Protein AF-0000000079727940 (afdb_homodimer)

InterPro domains:
  IPR003594 Histidine kinase/HSP90-like ATPase domain [PF13581] (17-139)
  IPR036890 Histidine kinase/HSP90-like ATPase superfamily [G3DSA:3.30.565.10] (9-141)
  IPR036890 Histidine kinase/HSP90-like ATPase superfamily [SSF55874] (26-135)
  IPR050267 Bacterial Anti-sigma-factor Serine-Protein Kinases [PTHR35526] (8-139)

Radius of gyration: 20.43 Å; Cα contacts (8 Å, |Δi|>4): 540; chains: 2; bounding box: 47×68×46 Å

Foldseek 3Di:
DPPPPDDDCPFKDKDKDWLALVCLQVVLVVQLVVCVVLPHDNLLSVLSSLLSSLVSPLCSCPFVVPDGGFMKMWMWGDDNWKIKIKIWGQGDDDDCVVLVPPDPPCPPPNNVSNVSNVVSFVDWDWDDPDGGIMIMTMHTD/DPPPPPDDCPFKDKDKDWLDLVCLQVVLVVQLVVCVVLPHDNLLSVLSSLLSSLVSPLCSCPFVVPDGGFMKMWMWGDDNWKIKIKIWGQGDDDDCVVLVPPDPPCPPPNNVSNVSSVVSFVDWDWDDPDGGIMIMTMHTD

Nearest PDB structures (foldseek):
  6m37-assembly1_C-2  TM=8.962E-01  e=3.042E-10  Bacillus subtilis subsp. subtilis str. 168
  6m37-assembly1_A-2  TM=9.180E-01  e=9.663E-10  Bacillus subtilis subsp. subtilis str. 168
  1th8-assembly1_A-2  TM=9.027E-01  e=1.204E-09  Geobacillus stearothermophilus
  6m36-assembly1_G  TM=9.535E-01  e=3.244E-09  Bacillus subtilis subsp. subtilis str. 168
  1thn-assembly1_A  TM=8.862E-01  e=2.227E-08  Geobacillus stearothermophilus

Sequence (282 aa):
MTDPKKANYSNQFRIQIPSHPRYVSAARNFVYNLAHESGFTLYDSADLKLAVGECLLNVIKHAYLGKNEYPIFLEISLFENRMEIRIRDFGVQRKLSEMRGYDLGDYREEGLGLFLVRKLTDHFYIDQSGKGNRLILTKMKMTDPKKANYSNQFRIQIPSHPRYVSAARNFVYNLAHESGFTLYDSADLKLAVGECLLNVIKHAYLGKNEYPIFLEISLFENRMEIRIRDFGVQRKLSEMRGYDLGDYREEGLGLFLVRKLTDHFYIDQSGKGNRLILTKMK

pLDDT: mean 86.99, std 18.05, range [34.16, 98.62]

Organism: NCBI:txid2484979

Solvent-accessible surface area (backbone atoms only — not comparable to full-atom values): 14598 Å² total; per-residue (Å²): 129,81,67,75,76,72,80,75,24,59,40,41,37,37,40,34,38,30,28,34,77,86,50,44,59,57,54,21,48,47,50,22,51,51,35,41,76,66,69,34,48,72,65,56,15,49,32,46,22,50,32,48,40,40,52,52,51,46,42,24,49,63,26,43,62,62,44,41,40,40,63,34,38,38,40,36,41,58,53,95,58,34,38,38,39,37,39,38,37,71,34,54,71,72,67,56,72,68,60,69,64,48,44,85,79,57,69,44,74,75,52,50,40,59,52,47,30,52,71,53,29,76,40,67,51,76,46,64,88,60,81,18,40,34,40,39,38,28,38,67,102,129,81,65,76,75,73,80,75,24,60,40,41,35,37,39,34,37,29,30,33,78,85,50,44,59,55,54,22,49,46,51,22,51,51,34,40,74,68,69,33,50,73,65,56,15,48,31,47,23,51,32,47,40,39,52,53,51,45,41,22,49,63,25,44,63,62,43,40,40,39,62,35,38,38,41,36,40,57,54,94,60,34,39,38,40,37,38,38,38,71,34,55,72,71,66,56,73,69,59,67,62,47,44,86,77,57,69,45,75,76,51,49,40,58,52,48,28,50,71,51,30,77,40,68,49,77,47,64,86,59,81,17,39,32,40,40,40,32,38,69,102

Secondary structure (DSSP, 8-state):
---------TTEEEEEEES-GGGHHHHHHHHHHHHHHTT--HHHHHHHHHHHHHHHHHIIIIISTT-SSSEEEEEEEE-SSEEEEEEEE-S----THHHHT--TT---HHHHHHHHHHHHSSEEEEE-SSSSEEEEEEEE-/---------TTEEEEEEES-GGGHHHHHHHHHHHHHHTT--HHHHHHHHHHHHHHHHHIIIIISTT-SSSEEEEEEEE-SSEEEEEEEE-S----THHHHT--TT---HHHHHHHHHHHHSSEEEEE-SSSSEEEEEEEE-

Structure (mmCIF, N/CA/C/O backbone):
data_AF-0000000079727940-model_v1
#
loop_
_entity.id
_entity.type
_entity.pdbx_description
1 polymer 'ATP-binding protein'
#
loop_
_atom_site.group_PDB
_atom_site.id
_atom_site.type_symbol
_atom_site.label_atom_id
_atom_site.label_alt_id
_atom_site.label_comp_id
_atom_site.label_asym_id
_atom_site.label_entity_id
_atom_site.label_seq_id
_atom_site.pdbx_PDB_ins_code
_atom_site.Cartn_x
_atom_site.Cartn_y
_atom_site.Cartn_z
_atom_site.occupancy
_atom_site.B_iso_or_equiv
_atom_site.auth_seq_id
_atom_site.auth_comp_id
_atom_site.auth_asym_id
_atom_site.auth_atom_id
_atom_site.pdbx_PDB_model_num
ATOM 1 N N . MET A 1 1 ? 28.297 -3.277 22.516 1 34.78 1 MET A N 1
ATOM 2 C CA . MET A 1 1 ? 26.844 -3.156 22.703 1 34.78 1 MET A CA 1
ATOM 3 C C . MET A 1 1 ? 26.156 -2.82 21.391 1 34.78 1 MET A C 1
ATOM 5 O O . MET A 1 1 ? 26.375 -1.751 20.828 1 34.78 1 MET A O 1
ATOM 9 N N . THR A 1 2 ? 25.938 -3.785 20.531 1 38.81 2 THR A N 1
ATOM 10 C CA . THR A 1 2 ? 25.484 -3.643 19.141 1 38.81 2 THR A CA 1
ATOM 11 C C . THR A 1 2 ? 24.219 -2.793 19.062 1 38.81 2 THR A C 1
ATOM 13 O O . THR A 1 2 ? 23.266 -3.035 19.797 1 38.81 2 THR A O 1
ATOM 16 N N . ASP A 1 3 ? 24.266 -1.514 18.922 1 43.25 3 ASP A N 1
ATOM 17 C CA . ASP A 1 3 ? 23.141 -0.595 18.766 1 43.25 3 ASP A CA 1
ATOM 18 C C . ASP A 1 3 ? 22.016 -1.237 17.969 1 43.25 3 ASP A C 1
ATOM 20 O O . ASP A 1 3 ? 22.25 -1.767 16.875 1 43.25 3 ASP A O 1
ATOM 24 N N . PRO A 1 4 ? 21 -1.797 18.641 1 51.22 4 PRO A N 1
ATOM 25 C CA . PRO A 1 4 ? 19.953 -2.484 17.875 1 51.22 4 PRO A CA 1
ATOM 26 C C . PRO A 1 4 ? 19.75 -1.878 16.484 1 51.22 4 PRO A C 1
ATOM 28 O O . PRO A 1 4 ? 19.75 -0.654 16.344 1 51.22 4 PRO A O 1
ATOM 31 N N . LYS A 1 5 ? 20.312 -2.51 15.617 1 54.81 5 LYS A N 1
ATOM 32 C CA . LYS A 1 5 ? 20.344 -2.16 14.195 1 54.81 5 LYS A CA 1
ATOM 33 C C . LYS A 1 5 ? 19.047 -1.476 13.773 1 54.81 5 LYS A C 1
ATOM 35 O O . LYS A 1 5 ? 17.969 -2.055 13.891 1 54.81 5 LYS A O 1
ATOM 40 N N . LYS A 1 6 ? 19.016 -0.158 13.938 1 68.94 6 LYS A N 1
ATOM 41 C CA . LYS A 1 6 ? 17.906 0.666 13.484 1 68.94 6 LYS A CA 1
ATOM 42 C C . LYS A 1 6 ? 17.406 0.21 12.109 1 68.94 6 LYS A C 1
ATOM 44 O O . LYS A 1 6 ? 18.188 0.12 11.164 1 68.94 6 LYS A O 1
ATOM 49 N N . ALA A 1 7 ? 16.125 -0.417 12.07 1 80.69 7 ALA A N 1
ATOM 50 C CA . ALA A 1 7 ? 15.531 -0.872 10.812 1 80.69 7 ALA A CA 1
ATOM 51 C C . ALA A 1 7 ? 15.602 0.215 9.75 1 80.69 7 ALA A C 1
ATOM 53 O O . ALA A 1 7 ? 15.406 1.396 10.039 1 80.69 7 ALA A O 1
ATOM 54 N N . ASN A 1 8 ? 16.297 -0.121 8.602 1 89.31 8 ASN A N 1
ATOM 55 C CA . ASN A 1 8 ? 16.344 0.758 7.438 1 89.31 8 ASN A CA 1
ATOM 56 C C . ASN A 1 8 ? 15.164 0.504 6.492 1 89.31 8 ASN A C 1
ATOM 58 O O . ASN A 1 8 ? 15.039 -0.587 5.938 1 89.31 8 ASN A O 1
ATOM 62 N N . TYR A 1 9 ? 14.312 1.496 6.395 1 94.88 9 TYR A N 1
ATOM 63 C CA . TYR A 1 9 ? 13.086 1.364 5.605 1 94.88 9 TYR A CA 1
ATOM 64 C C . TYR A 1 9 ? 13.25 2.029 4.246 1 94.88 9 TYR A C 1
ATOM 66 O O . TYR A 1 9 ? 12.273 2.178 3.504 1 94.88 9 TYR A O 1
ATOM 74 N N . SER A 1 10 ? 14.477 2.332 3.885 1 94.75 10 SER A N 1
ATOM 75 C CA . SER A 1 10 ? 14.688 3.164 2.707 1 94.75 10 SER A CA 1
ATOM 76 C C . SER A 1 10 ? 14.242 2.449 1.435 1 94.75 10 SER A C 1
ATOM 78 O O . SER A 1 10 ? 13.914 3.094 0.438 1 94.75 10 SER A O 1
ATOM 80 N N . ASN A 1 11 ? 14.219 1.193 1.497 1 95.88 11 ASN A N 1
ATOM 81 C CA . ASN A 1 11 ? 13.914 0.448 0.279 1 95.88 11 ASN A CA 1
ATOM 82 C C . ASN A 1 11 ? 12.75 -0.516 0.485 1 95.88 11 ASN A C 1
ATOM 84 O O . ASN A 1 11 ? 12.602 -1.482 -0.264 1 95.88 11 ASN A O 1
ATOM 88 N N . GLN A 1 12 ? 11.977 -0.271 1.517 1 97.44 12 GLN A N 1
ATOM 89 C CA . GLN A 1 12 ? 10.945 -1.229 1.894 1 97.44 12 GLN A CA 1
ATOM 90 C C . GLN A 1 12 ? 9.547 -0.621 1.749 1 97.44 12 GLN A C 1
ATOM 92 O O . GLN A 1 12 ? 9.312 0.508 2.184 1 97.44 12 GLN A O 1
ATOM 97 N N . PHE A 1 13 ? 8.648 -1.381 1.136 1 98 13 PHE A N 1
ATOM 98 C CA . PHE A 1 13 ? 7.246 -1.028 0.979 1 98 13 PHE A CA 1
ATOM 99 C C . PHE A 1 13 ? 6.348 -2.184 1.406 1 98 13 PHE A C 1
ATOM 101 O O . PHE A 1 13 ? 6.688 -3.35 1.201 1 98 13 PHE A O 1
ATOM 108 N N . ARG A 1 14 ? 5.254 -1.875 1.981 1 98.31 14 ARG A N 1
ATOM 109 C CA . ARG A 1 14 ? 4.27 -2.887 2.352 1 98.31 14 ARG A CA 1
ATOM 110 C C . ARG A 1 14 ? 2.857 -2.428 2.004 1 98.31 14 ARG A C 1
ATOM 112 O O . ARG A 1 14 ? 2.521 -1.254 2.174 1 98.31 14 ARG A O 1
ATOM 119 N N . ILE A 1 15 ? 2.104 -3.357 1.559 1 97.94 15 ILE A N 1
ATOM 120 C CA . ILE A 1 15 ? 0.693 -3.094 1.293 1 97.94 15 ILE A CA 1
ATOM 121 C C . ILE A 1 15 ? -0.156 -4.254 1.804 1 97.94 15 ILE A C 1
ATOM 123 O O . ILE A 1 15 ? 0.283 -5.406 1.786 1 97.94 15 ILE A O 1
ATOM 127 N N . GLN A 1 16 ? -1.204 -3.945 2.385 1 98.38 16 GLN A N 1
ATOM 128 C CA . GLN A 1 16 ? -2.225 -4.926 2.74 1 98.38 16 GLN A CA 1
ATOM 129 C C . GLN A 1 16 ? -3.566 -4.578 2.1 1 98.38 16 GLN A C 1
ATOM 131 O O . GLN A 1 16 ? -4.055 -3.455 2.234 1 98.38 16 GLN A O 1
ATOM 136 N N . ILE A 1 17 ? -4.164 -5.516 1.444 1 98.06 17 ILE A N 1
ATOM 137 C CA . ILE A 1 17 ? -5.484 -5.344 0.847 1 98.06 17 ILE A CA 1
ATOM 138 C C . ILE A 1 17 ? -6.379 -6.52 1.226 1 98.06 17 ILE A C 1
ATOM 140 O O . ILE A 1 17 ? -5.887 -7.594 1.58 1 98.06 17 ILE A O 1
ATOM 144 N N . PRO A 1 18 ? -7.75 -6.312 1.189 1 97.75 18 PRO A N 1
ATOM 145 C CA . PRO A 1 18 ? -8.656 -7.453 1.32 1 97.75 18 PRO A CA 1
ATOM 146 C C . PRO A 1 18 ? -8.609 -8.391 0.115 1 97.75 18 PRO A C 1
ATOM 148 O O . PRO A 1 18 ? -8.188 -7.98 -0.971 1 97.75 18 PRO A O 1
ATOM 151 N N . SER A 1 19 ? -9.023 -9.602 0.38 1 97.81 19 SER A N 1
ATOM 152 C CA . SER A 1 19 ? -9.055 -10.617 -0.668 1 97.81 19 SER A CA 1
ATOM 153 C C . SER A 1 19 ? -10.25 -10.43 -1.589 1 97.81 19 SER A C 1
ATOM 155 O O . SER A 1 19 ? -10.969 -11.391 -1.894 1 97.81 19 SER A O 1
ATOM 157 N N . HIS A 1 20 ? -10.508 -9.273 -1.998 1 95.88 20 HIS A N 1
ATOM 158 C CA . HIS A 1 20 ? -11.555 -8.961 -2.961 1 95.88 20 HIS A CA 1
ATOM 159 C C . HIS A 1 20 ? -10.961 -8.602 -4.32 1 95.88 20 HIS A C 1
ATOM 161 O O . HIS A 1 20 ? -10.07 -7.754 -4.414 1 95.88 20 HIS A O 1
ATOM 167 N N . PRO A 1 21 ? -11.477 -9.25 -5.375 1 95.88 21 PRO A N 1
ATOM 168 C CA . PRO A 1 21 ? -10.898 -9.031 -6.703 1 95.88 21 PRO A CA 1
ATOM 169 C C . PRO A 1 21 ? -10.875 -7.555 -7.102 1 95.88 21 PRO A C 1
ATOM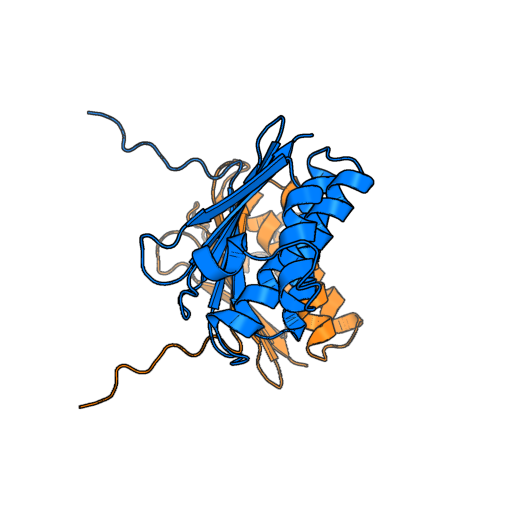 171 O O . PRO A 1 21 ? -9.984 -7.121 -7.836 1 95.88 21 PRO A O 1
ATOM 174 N N . ARG A 1 22 ? -11.781 -6.816 -6.59 1 92.88 22 ARG A N 1
ATOM 175 C CA . ARG A 1 22 ? -11.914 -5.418 -6.992 1 92.88 22 ARG A CA 1
ATOM 176 C C . ARG A 1 22 ? -10.695 -4.609 -6.543 1 92.88 22 ARG A C 1
ATOM 178 O O . ARG A 1 22 ? -10.445 -3.52 -7.062 1 92.88 22 ARG A O 1
ATOM 185 N N . TYR A 1 23 ? -9.914 -5.117 -5.66 1 94.38 23 TYR A N 1
ATOM 186 C CA . TYR A 1 23 ? -8.812 -4.32 -5.129 1 94.38 23 TYR A CA 1
ATOM 187 C C . TYR A 1 23 ? -7.477 -4.777 -5.703 1 94.38 23 TYR A C 1
ATOM 189 O O . TYR A 1 23 ? -6.43 -4.211 -5.383 1 94.38 23 TYR A O 1
ATOM 197 N N . VAL A 1 24 ? -7.5 -5.754 -6.57 1 95.69 24 VAL A N 1
ATOM 198 C CA . VAL A 1 24 ? -6.289 -6.262 -7.207 1 95.69 24 VAL A CA 1
ATOM 199 C C . VAL A 1 24 ? -5.648 -5.16 -8.055 1 95.69 24 VAL A C 1
ATOM 201 O O . VAL A 1 24 ? -4.426 -5.012 -8.062 1 95.69 24 VAL A O 1
ATOM 204 N N . SER A 1 25 ? -6.484 -4.344 -8.664 1 94.25 25 SER A N 1
ATOM 205 C CA . SER A 1 25 ? -5.977 -3.287 -9.531 1 94.25 25 SER A CA 1
ATOM 206 C C . SER A 1 25 ? -5.148 -2.275 -8.742 1 94.25 25 SER A C 1
ATOM 208 O O . SER A 1 25 ? -4.117 -1.8 -9.219 1 94.25 25 SER A O 1
ATOM 210 N N . ALA A 1 26 ? -5.586 -1.956 -7.57 1 92.12 26 ALA A N 1
ATOM 211 C CA . ALA A 1 26 ? -4.875 -0.98 -6.75 1 92.12 26 ALA A CA 1
ATOM 212 C C . ALA A 1 26 ? -3.471 -1.47 -6.406 1 92.12 26 ALA A C 1
ATOM 214 O O . ALA A 1 26 ? -2.5 -0.716 -6.516 1 92.12 26 ALA A O 1
ATOM 215 N N . ALA A 1 27 ? -3.357 -2.711 -6.094 1 95.25 27 ALA A N 1
ATOM 216 C CA . ALA A 1 27 ? -2.074 -3.293 -5.711 1 95.25 27 ALA A CA 1
ATOM 217 C C . ALA A 1 27 ? -1.146 -3.416 -6.914 1 95.25 27 ALA A C 1
ATOM 219 O O . ALA A 1 27 ? 0.034 -3.064 -6.836 1 95.25 27 ALA A O 1
ATOM 220 N N . ARG A 1 28 ? -1.665 -3.932 -7.969 1 95.5 28 ARG A N 1
ATOM 221 C CA . ARG A 1 28 ? -0.813 -4.121 -9.141 1 95.5 28 ARG A CA 1
ATOM 222 C C . ARG A 1 28 ? -0.331 -2.785 -9.688 1 95.5 28 ARG A C 1
ATOM 224 O O . ARG A 1 28 ? 0.804 -2.674 -10.156 1 95.5 28 ARG A O 1
ATOM 231 N N . ASN A 1 29 ? -1.194 -1.755 -9.672 1 93.69 29 ASN A N 1
ATOM 232 C CA . ASN A 1 29 ? -0.785 -0.43 -10.133 1 93.69 29 ASN A CA 1
ATOM 233 C C . ASN A 1 29 ? 0.282 0.17 -9.219 1 93.69 29 ASN A C 1
ATOM 235 O O . ASN A 1 29 ? 1.188 0.86 -9.688 1 93.69 29 ASN A O 1
ATOM 239 N N . PHE A 1 30 ? 0.091 -0.063 -7.934 1 94.44 30 PHE A N 1
ATOM 240 C CA . PHE A 1 30 ? 1.116 0.377 -6.996 1 94.44 30 PHE A CA 1
ATOM 241 C C . PHE A 1 30 ? 2.479 -0.193 -7.375 1 94.44 30 PHE A C 1
ATOM 243 O O . PHE A 1 30 ? 3.463 0.542 -7.457 1 94.44 30 PHE A O 1
ATOM 250 N N . VAL A 1 31 ? 2.551 -1.446 -7.68 1 97 31 VAL A N 1
ATOM 251 C CA . VAL A 1 31 ? 3.789 -2.127 -8.039 1 97 31 VAL A CA 1
ATOM 252 C C . VAL A 1 31 ? 4.309 -1.585 -9.367 1 97 31 VAL A C 1
ATOM 254 O O . VAL A 1 31 ? 5.508 -1.327 -9.516 1 97 31 VAL A O 1
ATOM 257 N N . TYR A 1 32 ? 3.439 -1.421 -10.312 1 96.19 32 TYR A N 1
ATOM 258 C CA . TYR A 1 32 ? 3.807 -0.875 -11.617 1 96.19 32 TYR A CA 1
ATOM 259 C C . TYR A 1 32 ? 4.492 0.477 -11.469 1 96.19 32 TYR A C 1
ATOM 261 O O . TYR A 1 32 ? 5.578 0.693 -12.008 1 96.19 32 TYR A O 1
ATOM 269 N N . ASN A 1 33 ? 3.848 1.374 -10.766 1 93.19 33 ASN A N 1
ATOM 270 C CA . ASN A 1 33 ? 4.367 2.727 -10.602 1 93.19 33 ASN A CA 1
ATOM 271 C C . ASN A 1 33 ? 5.699 2.73 -9.859 1 93.19 33 ASN A C 1
ATOM 273 O O . ASN A 1 33 ? 6.617 3.473 -10.219 1 93.19 33 ASN A O 1
ATOM 277 N N . LEU A 1 34 ? 5.75 1.975 -8.859 1 94.44 34 LEU A N 1
ATOM 278 C CA . LEU A 1 34 ? 6.988 1.877 -8.094 1 94.44 34 LEU A CA 1
ATOM 279 C C . LEU A 1 34 ? 8.133 1.39 -8.977 1 94.44 34 LEU A C 1
ATOM 281 O O . LEU A 1 34 ? 9.234 1.954 -8.945 1 94.44 34 LEU A O 1
ATOM 285 N N . ALA A 1 35 ? 7.855 0.312 -9.727 1 96.12 35 ALA A N 1
ATOM 286 C CA . ALA A 1 35 ? 8.875 -0.22 -10.625 1 96.12 35 ALA A CA 1
ATOM 287 C C . ALA A 1 35 ? 9.32 0.834 -11.633 1 96.12 35 ALA A C 1
ATOM 289 O O . ALA A 1 35 ? 10.523 1.063 -11.812 1 96.12 35 ALA A O 1
ATOM 290 N N . HIS A 1 36 ? 8.359 1.472 -12.195 1 93.5 36 HIS A N 1
ATOM 291 C CA . HIS A 1 36 ? 8.648 2.473 -13.211 1 93.5 36 HIS A CA 1
ATOM 292 C C . HIS A 1 36 ? 9.477 3.621 -12.641 1 93.5 36 HIS A C 1
ATOM 294 O O . HIS A 1 36 ? 10.484 4.02 -13.227 1 93.5 36 HIS A O 1
ATOM 300 N N . GLU A 1 37 ? 9.109 4.055 -11.516 1 89.88 37 GLU A N 1
ATOM 301 C CA . GLU A 1 37 ? 9.797 5.172 -10.875 1 89.88 37 GLU A CA 1
ATOM 302 C C . GLU A 1 37 ? 11.195 4.766 -10.414 1 89.88 37 GLU A C 1
ATOM 304 O O . GLU A 1 37 ? 12.047 5.625 -10.18 1 89.88 37 GLU A O 1
ATOM 309 N N . SER A 1 38 ? 11.383 3.496 -10.281 1 92.94 38 SER A N 1
ATOM 310 C CA . SER A 1 38 ? 12.656 3.012 -9.75 1 92.94 38 SER A CA 1
ATOM 311 C C . SER A 1 38 ? 13.609 2.627 -10.875 1 92.94 38 SER A C 1
ATOM 313 O O . SER A 1 38 ? 14.656 2.02 -10.625 1 92.94 38 SER A O 1
ATOM 315 N N . GLY A 1 39 ? 13.242 2.822 -12.117 1 94.25 39 GLY A N 1
ATOM 316 C CA . GLY A 1 39 ? 14.188 2.672 -13.219 1 94.25 39 GLY A CA 1
ATOM 317 C C . GLY A 1 39 ? 13.922 1.438 -14.062 1 94.25 39 GLY A C 1
ATOM 318 O O . GLY A 1 39 ? 14.68 1.144 -14.984 1 94.25 39 GLY A O 1
ATOM 319 N N . PHE A 1 40 ? 12.891 0.691 -13.773 1 97.12 40 PHE A N 1
ATOM 320 C CA . PHE A 1 40 ? 12.508 -0.406 -14.656 1 97.12 40 PHE A CA 1
ATOM 321 C C . PHE A 1 40 ? 11.938 0.126 -15.961 1 97.12 40 PHE A C 1
ATOM 323 O O . PHE A 1 40 ? 11.328 1.198 -15.992 1 97.12 40 PHE A O 1
ATOM 330 N N . THR A 1 41 ? 12.172 -0.626 -17.094 1 97.12 41 THR A N 1
ATOM 331 C CA . THR A 1 41 ? 11.539 -0.263 -18.344 1 97.12 41 THR A CA 1
ATOM 332 C C . THR A 1 41 ? 10.023 -0.375 -18.25 1 97.12 41 THR A C 1
ATOM 334 O O . THR A 1 41 ? 9.5 -1.04 -17.344 1 97.12 41 THR A O 1
ATOM 337 N N . LEU A 1 42 ? 9.359 0.246 -19.172 1 96.56 42 LEU A N 1
ATOM 338 C CA . LEU A 1 42 ? 7.906 0.144 -19.234 1 96.56 42 LEU A CA 1
ATOM 339 C C . LEU A 1 42 ? 7.469 -1.309 -19.391 1 96.56 42 LEU A C 1
ATOM 341 O O . LEU A 1 42 ? 6.492 -1.738 -18.781 1 96.56 42 LEU A O 1
ATOM 345 N N . TYR A 1 43 ? 8.25 -2.043 -20.156 1 96.62 43 TYR A N 1
ATOM 346 C CA . TYR A 1 43 ? 7.93 -3.445 -20.406 1 96.62 43 TYR A CA 1
ATOM 347 C C . TYR A 1 43 ? 8.109 -4.281 -19.141 1 96.62 43 TYR A C 1
ATOM 349 O O . TYR A 1 43 ? 7.23 -5.062 -18.781 1 96.62 43 TYR A O 1
ATOM 357 N N . ASP A 1 44 ? 9.188 -4.027 -18.453 1 97.06 44 ASP A N 1
ATOM 358 C CA . ASP A 1 44 ? 9.445 -4.766 -17.219 1 97.06 44 ASP A CA 1
ATOM 359 C C . ASP A 1 44 ? 8.422 -4.402 -16.141 1 97.06 44 ASP A C 1
ATOM 361 O O . ASP A 1 44 ? 8 -5.258 -15.367 1 97.06 44 ASP A O 1
ATOM 365 N N . SER A 1 45 ? 8.07 -3.125 -16.109 1 97.56 45 SER A N 1
ATOM 366 C CA . SER A 1 45 ? 7.051 -2.674 -15.172 1 97.56 45 SER A CA 1
ATOM 367 C C . SER A 1 45 ? 5.703 -3.332 -15.453 1 97.56 45 SER A C 1
ATOM 369 O O . SER A 1 45 ? 5.004 -3.746 -14.531 1 97.56 45 SER A O 1
ATOM 371 N N . ALA A 1 46 ? 5.422 -3.48 -16.734 1 97.31 46 ALA A N 1
ATOM 372 C CA . ALA A 1 46 ? 4.18 -4.133 -17.141 1 97.31 46 ALA A CA 1
ATOM 373 C C . ALA A 1 46 ? 4.203 -5.621 -16.797 1 97.31 46 ALA A C 1
ATOM 375 O O . ALA A 1 46 ? 3.193 -6.188 -16.375 1 97.31 46 ALA A O 1
ATOM 376 N N . ASP A 1 47 ? 5.324 -6.219 -17 1 97 47 ASP A N 1
ATOM 377 C CA . ASP A 1 47 ? 5.488 -7.625 -16.641 1 97 47 ASP A CA 1
ATOM 378 C C . ASP A 1 47 ? 5.23 -7.84 -15.148 1 97 47 ASP A C 1
ATOM 380 O O . ASP A 1 47 ? 4.523 -8.773 -14.766 1 97 47 ASP A O 1
ATOM 384 N N . LEU A 1 48 ? 5.793 -6.98 -14.352 1 97.5 48 LEU A N 1
ATOM 385 C CA . LEU A 1 48 ? 5.617 -7.07 -12.906 1 97.5 48 LEU A CA 1
ATOM 386 C C . LEU A 1 48 ? 4.156 -6.879 -12.523 1 97.5 48 LEU A C 1
ATOM 388 O O . LEU A 1 48 ? 3.631 -7.602 -11.68 1 97.5 48 LEU A O 1
ATOM 392 N N . LYS A 1 49 ? 3.576 -5.91 -13.125 1 97.5 49 LYS A N 1
ATOM 393 C CA . LYS A 1 49 ? 2.158 -5.633 -12.906 1 97.5 49 LYS A CA 1
ATOM 394 C C . LYS A 1 49 ? 1.31 -6.871 -13.172 1 97.5 49 LYS A C 1
ATOM 396 O O . LYS A 1 49 ? 0.47 -7.242 -12.352 1 97.5 49 LYS A O 1
ATOM 401 N N . LEU A 1 50 ? 1.562 -7.465 -14.297 1 96.88 50 LEU A N 1
ATOM 402 C CA . LEU A 1 50 ? 0.818 -8.656 -14.68 1 96.88 50 LEU A CA 1
ATOM 403 C C . LEU A 1 50 ? 1.103 -9.812 -13.719 1 96.88 50 LEU A C 1
ATOM 405 O O . LEU A 1 50 ? 0.181 -10.5 -13.281 1 96.88 50 LEU A O 1
ATOM 409 N N . ALA A 1 51 ? 2.354 -10.039 -13.414 1 96.81 51 ALA A N 1
ATOM 410 C CA . ALA A 1 51 ? 2.758 -11.125 -12.523 1 96.81 51 ALA A CA 1
ATOM 411 C C . ALA A 1 51 ? 2.084 -10.992 -11.164 1 96.81 51 ALA A C 1
ATOM 413 O O . ALA A 1 51 ? 1.535 -11.961 -10.641 1 96.81 51 ALA A O 1
ATOM 414 N N . VAL A 1 52 ? 2.109 -9.805 -10.617 1 97.56 52 VAL A N 1
ATOM 415 C CA . VAL A 1 52 ? 1.501 -9.555 -9.312 1 97.56 52 VAL A CA 1
ATOM 416 C C . VAL A 1 52 ? -0.006 -9.797 -9.398 1 97.56 52 VAL A C 1
ATOM 418 O O . VAL A 1 52 ? -0.596 -10.398 -8.5 1 97.56 52 VAL A O 1
ATOM 421 N N . GLY A 1 53 ? -0.627 -9.289 -10.422 1 97 53 GLY A N 1
ATOM 422 C CA . GLY A 1 53 ? -2.049 -9.523 -10.609 1 97 53 GLY A CA 1
ATOM 423 C C . GLY A 1 53 ? -2.412 -11 -10.602 1 97 53 GLY A C 1
ATOM 424 O O . GLY A 1 53 ? -3.385 -11.398 -9.953 1 97 53 GLY A O 1
ATOM 425 N N . GLU A 1 54 ? -1.653 -11.766 -11.344 1 94.94 54 GLU A N 1
ATOM 426 C CA . GLU A 1 54 ? -1.892 -13.203 -11.422 1 94.94 54 GLU A CA 1
ATOM 427 C C . GLU A 1 54 ? -1.735 -13.859 -10.047 1 94.94 54 GLU A C 1
ATOM 429 O O . GLU A 1 54 ? -2.533 -14.719 -9.672 1 94.94 54 GLU A O 1
ATOM 434 N N . CYS A 1 55 ? -0.689 -13.477 -9.32 1 95.75 55 CYS A N 1
ATOM 435 C CA . CYS A 1 55 ? -0.453 -14.016 -7.984 1 95.75 55 CYS A CA 1
ATOM 436 C C . CYS A 1 55 ? -1.616 -13.703 -7.051 1 95.75 55 CYS A C 1
ATOM 438 O O . CYS A 1 55 ? -2.098 -14.578 -6.332 1 95.75 55 CYS A O 1
ATOM 440 N N . LEU A 1 56 ? -2.062 -12.477 -7.051 1 97.06 56 LEU A N 1
ATOM 441 C CA . LEU A 1 56 ? -3.141 -12.047 -6.164 1 97.06 56 LEU A CA 1
ATOM 442 C C . LEU A 1 56 ? -4.434 -12.781 -6.488 1 97.06 56 LEU A C 1
ATOM 444 O O . LEU A 1 56 ? -5.156 -13.211 -5.586 1 97.06 56 LEU A O 1
ATOM 448 N N . LEU A 1 57 ? -4.73 -12.906 -7.73 1 95.25 57 LEU A N 1
ATOM 449 C CA . LEU A 1 57 ? -5.945 -13.617 -8.125 1 95.25 57 LEU A CA 1
ATOM 450 C C . LEU A 1 57 ? -5.879 -15.078 -7.703 1 95.25 57 LEU A C 1
ATOM 452 O O . LEU A 1 57 ? -6.887 -15.656 -7.297 1 95.25 57 LEU A O 1
ATOM 456 N N . ASN A 1 58 ? -4.742 -15.672 -7.832 1 92.12 58 ASN A N 1
ATOM 457 C CA . ASN A 1 58 ? -4.559 -17.047 -7.383 1 92.12 58 ASN A CA 1
ATOM 458 C C . ASN A 1 58 ? -4.809 -17.188 -5.883 1 92.12 58 ASN A C 1
ATOM 460 O O . ASN A 1 58 ? -5.449 -18.141 -5.438 1 92.12 58 ASN A O 1
ATOM 464 N N . VAL A 1 59 ? -4.266 -16.281 -5.117 1 95.06 59 VAL A N 1
ATOM 465 C CA . VAL A 1 59 ? -4.484 -16.281 -3.674 1 95.06 59 VAL A CA 1
ATOM 466 C C . VAL A 1 59 ? -5.98 -16.203 -3.377 1 95.06 59 VAL A C 1
ATOM 468 O O . VAL A 1 59 ? -6.496 -16.984 -2.572 1 95.06 59 VAL A O 1
ATOM 471 N N . ILE A 1 60 ? -6.672 -15.297 -4.016 1 96.38 60 ILE A N 1
ATOM 472 C CA . ILE A 1 60 ? -8.094 -15.062 -3.775 1 96.38 60 ILE A CA 1
ATOM 473 C C . ILE A 1 60 ? -8.898 -16.312 -4.141 1 96.38 60 ILE A C 1
ATOM 475 O O . ILE A 1 60 ? -9.742 -16.75 -3.367 1 96.38 60 ILE A O 1
ATOM 479 N N . LYS A 1 61 ? -8.594 -16.875 -5.242 1 94 61 LYS A N 1
ATOM 480 C CA . LYS A 1 61 ? -9.375 -18 -5.762 1 94 61 LYS A CA 1
ATOM 481 C C . LYS A 1 61 ? -9.031 -19.297 -5.035 1 94 61 LYS A C 1
ATOM 483 O O . LYS A 1 61 ? -9.93 -20.031 -4.605 1 94 61 LYS A O 1
ATOM 488 N N . HIS A 1 62 ? -7.754 -19.531 -4.879 1 92 62 HIS A N 1
ATOM 489 C CA . HIS A 1 62 ? -7.336 -20.875 -4.48 1 92 62 HIS A CA 1
ATOM 490 C C . HIS A 1 62 ? -7.012 -20.922 -2.992 1 92 62 HIS A C 1
ATOM 492 O O . HIS A 1 62 ? -7.297 -21.922 -2.326 1 92 62 HIS A O 1
ATOM 498 N N . ALA A 1 63 ? -6.355 -19.891 -2.518 1 94.12 63 ALA A N 1
ATOM 499 C CA . ALA A 1 63 ? -6.008 -19.922 -1.099 1 94.12 63 ALA A CA 1
ATOM 500 C C . ALA A 1 63 ? -7.211 -19.547 -0.234 1 94.12 63 ALA A C 1
ATOM 502 O O . ALA A 1 63 ? -7.512 -20.234 0.75 1 94.12 63 ALA A O 1
ATOM 503 N N . TYR A 1 64 ? -7.922 -18.469 -0.632 1 96.31 64 TYR A N 1
ATOM 504 C CA . TYR A 1 64 ? -9.023 -17.984 0.186 1 96.31 64 TYR A CA 1
ATOM 505 C C . TYR A 1 64 ? -10.359 -18.484 -0.343 1 96.31 64 TYR A C 1
ATOM 507 O O . TYR A 1 64 ? -11.422 -18.141 0.196 1 96.31 64 TYR A O 1
ATOM 515 N N . LEU A 1 65 ? -10.344 -19.203 -1.463 1 95.62 65 LEU A N 1
ATOM 516 C CA . LEU A 1 65 ? -11.5 -19.906 -2.01 1 95.62 65 LEU A CA 1
ATOM 517 C C . LEU A 1 65 ? -12.641 -18.922 -2.309 1 95.62 65 LEU A C 1
ATOM 519 O O . LEU A 1 65 ? -13.797 -19.219 -2.012 1 95.62 65 LEU A O 1
ATOM 523 N N . GLY A 1 66 ? -12.242 -17.766 -2.703 1 95.69 66 GLY A N 1
ATOM 524 C CA . GLY A 1 66 ? -13.219 -16.797 -3.18 1 95.69 66 GLY A CA 1
ATOM 525 C C . GLY A 1 66 ? -13.758 -15.906 -2.08 1 95.69 66 GLY A C 1
ATOM 526 O O . GLY A 1 66 ? -14.555 -14.992 -2.342 1 95.69 66 GLY A O 1
ATOM 527 N N . LYS A 1 67 ? -13.391 -16.156 -0.835 1 96.44 67 LYS A N 1
ATOM 528 C CA . LYS A 1 67 ? -13.812 -15.289 0.257 1 96.44 67 LYS A CA 1
ATOM 529 C C . LYS A 1 67 ? -13.109 -13.93 0.183 1 96.44 67 LYS A C 1
ATOM 531 O O . LYS A 1 67 ? -11.914 -13.859 -0.111 1 96.44 67 LYS A O 1
ATOM 536 N N . ASN A 1 68 ? -13.789 -12.898 0.507 1 95.31 68 ASN A N 1
ATOM 537 C CA . ASN A 1 68 ? -13.336 -11.555 0.174 1 95.31 68 ASN A CA 1
ATOM 538 C C . ASN A 1 68 ? -12.961 -10.766 1.425 1 95.31 68 ASN A C 1
ATOM 540 O O . ASN A 1 68 ? -12.797 -9.539 1.365 1 95.31 68 ASN A O 1
ATOM 544 N N . GLU A 1 69 ? -12.875 -11.344 2.559 1 96.31 69 GLU A N 1
ATOM 545 C CA . GLU A 1 69 ? -12.719 -10.609 3.811 1 96.31 69 GLU A CA 1
ATOM 546 C C . GLU A 1 69 ? -11.398 -10.953 4.496 1 96.31 69 GLU A C 1
ATOM 548 O O . GLU A 1 69 ? -11.242 -10.719 5.695 1 96.31 69 GLU A O 1
ATOM 553 N N . TYR A 1 70 ? -10.477 -11.516 3.805 1 97.44 70 TYR A N 1
ATOM 554 C CA . TYR A 1 70 ? -9.188 -11.898 4.367 1 97.44 70 TYR A CA 1
ATOM 555 C C . TYR A 1 70 ? -8.07 -11.008 3.836 1 97.44 70 TYR A C 1
ATOM 557 O O . TYR A 1 70 ? -8.203 -10.414 2.762 1 97.44 70 TYR A O 1
ATOM 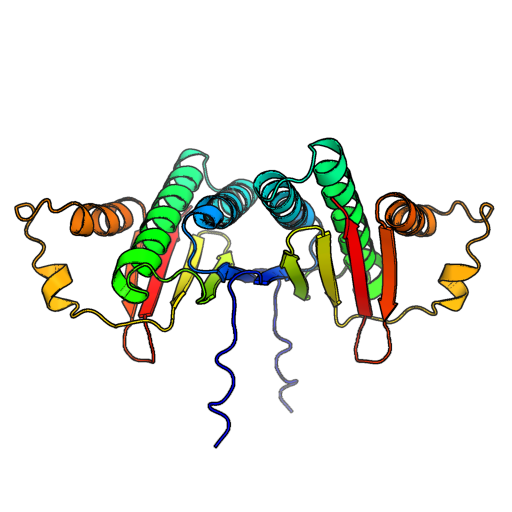565 N N . PRO A 1 71 ? -7.055 -10.906 4.586 1 97.88 71 PRO A N 1
ATOM 566 C CA . PRO A 1 71 ? -5.965 -10.016 4.172 1 97.88 71 PRO A CA 1
ATOM 567 C C . PRO A 1 71 ? -4.973 -10.695 3.23 1 97.88 71 PRO A C 1
ATOM 569 O O . PRO A 1 71 ? -4.691 -11.891 3.379 1 97.88 71 PRO A O 1
ATOM 572 N N . ILE A 1 72 ? -4.496 -9.945 2.318 1 98.5 72 ILE A N 1
ATOM 573 C CA . ILE A 1 72 ? -3.316 -10.281 1.527 1 98.5 72 ILE A CA 1
ATOM 574 C C . ILE A 1 72 ? -2.219 -9.25 1.769 1 98.5 72 ILE A C 1
ATOM 576 O O . ILE A 1 72 ? -2.467 -8.047 1.702 1 98.5 72 ILE A O 1
ATOM 580 N N . PHE A 1 73 ? -1.027 -9.719 2.025 1 98.5 73 PHE A N 1
ATOM 581 C CA . PHE A 1 73 ? 0.091 -8.828 2.322 1 98.5 73 PHE A CA 1
ATOM 582 C C . PHE A 1 73 ? 1.12 -8.859 1.198 1 98.5 73 PHE A C 1
ATOM 584 O O . PHE A 1 73 ? 1.477 -9.93 0.705 1 98.5 73 PHE A O 1
ATOM 591 N N . LEU A 1 74 ? 1.535 -7.715 0.781 1 98.62 74 LEU A N 1
ATOM 592 C CA . LEU A 1 74 ? 2.645 -7.566 -0.154 1 98.62 74 LEU A CA 1
ATOM 593 C C . LEU A 1 74 ? 3.805 -6.82 0.495 1 98.62 74 LEU A C 1
ATOM 595 O O . LEU A 1 74 ? 3.613 -5.746 1.069 1 98.62 74 LEU A O 1
ATOM 599 N N . GLU A 1 75 ? 4.918 -7.395 0.467 1 98.56 75 GLU A N 1
ATOM 600 C CA . GLU A 1 75 ? 6.168 -6.73 0.834 1 98.56 75 GLU A CA 1
ATOM 601 C C . GLU A 1 75 ? 7.074 -6.555 -0.379 1 98.56 75 GLU A C 1
ATOM 603 O O . GLU A 1 75 ? 7.359 -7.516 -1.097 1 98.56 75 GLU A O 1
ATOM 608 N N . ILE A 1 76 ? 7.504 -5.367 -0.569 1 98.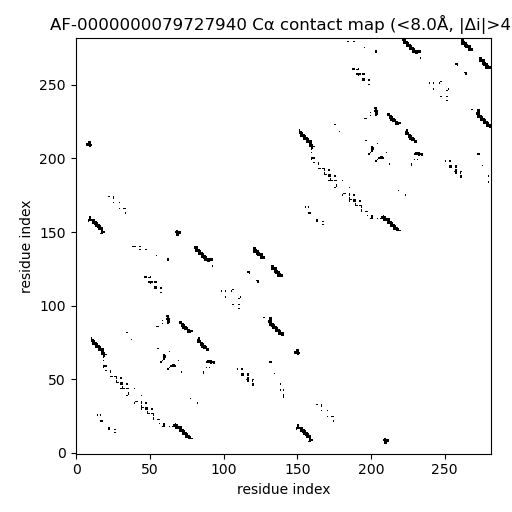31 76 ILE A N 1
ATOM 609 C CA . ILE A 1 76 ? 8.32 -5.039 -1.731 1 98.31 76 ILE A CA 1
ATOM 610 C C . ILE A 1 76 ? 9.672 -4.484 -1.273 1 98.31 76 ILE A C 1
ATOM 612 O O . ILE A 1 76 ? 9.727 -3.586 -0.431 1 98.31 76 ILE A O 1
ATOM 616 N N . SER A 1 77 ? 10.695 -5.023 -1.745 1 98.06 77 SER A N 1
ATOM 617 C CA . SER A 1 77 ? 12.047 -4.52 -1.549 1 98.06 77 SER A CA 1
ATOM 618 C C . SER A 1 77 ? 12.664 -4.055 -2.865 1 98.06 77 SER A C 1
ATOM 620 O O . SER A 1 77 ? 12.719 -4.816 -3.834 1 98.06 77 SER A O 1
ATOM 622 N N . LEU A 1 78 ? 13.086 -2.846 -2.814 1 96.69 78 LEU A N 1
ATOM 623 C CA . LEU A 1 78 ? 13.672 -2.244 -4.004 1 96.69 78 LEU A CA 1
ATOM 624 C C . LEU A 1 78 ? 15.188 -2.131 -3.863 1 96.69 78 LEU A C 1
ATOM 626 O O . LEU A 1 78 ? 15.68 -1.474 -2.945 1 96.69 78 LEU A O 1
ATOM 630 N N . PHE A 1 79 ? 15.828 -2.781 -4.77 1 96.25 79 PHE A N 1
ATOM 631 C CA . PHE A 1 79 ? 17.281 -2.697 -4.836 1 96.25 79 PHE A CA 1
ATOM 632 C C . PHE A 1 79 ? 17.719 -1.976 -6.102 1 96.25 79 PHE A C 1
ATOM 634 O O . PHE A 1 79 ? 16.891 -1.572 -6.918 1 96.25 79 PHE A O 1
ATOM 641 N N . GLU A 1 80 ? 19 -1.729 -6.199 1 94.88 80 GLU A N 1
ATOM 642 C CA . GLU A 1 80 ? 19.547 -1.016 -7.352 1 94.88 80 GLU A CA 1
ATOM 643 C C . GLU A 1 80 ? 19.281 -1.78 -8.641 1 94.88 80 GLU A C 1
ATOM 645 O O . GLU A 1 80 ? 18.922 -1.186 -9.664 1 94.88 80 GLU A O 1
ATOM 650 N N . ASN A 1 81 ? 19.375 -3.061 -8.641 1 96.25 81 ASN A N 1
ATOM 651 C CA . ASN A 1 81 ? 19.344 -3.82 -9.883 1 96.25 81 ASN A CA 1
ATOM 652 C C . ASN A 1 81 ? 18.156 -4.773 -9.938 1 96.25 81 ASN A C 1
ATOM 654 O O . ASN A 1 81 ? 18.031 -5.551 -10.883 1 96.25 81 ASN A O 1
ATOM 658 N N . ARG A 1 82 ? 17.328 -4.73 -8.883 1 97.81 82 ARG A N 1
ATOM 659 C CA . ARG A 1 82 ? 16.234 -5.684 -8.891 1 97.81 82 ARG A CA 1
ATOM 660 C C . ARG A 1 82 ? 15.125 -5.25 -7.934 1 97.81 82 ARG A C 1
ATOM 662 O O . ARG A 1 82 ? 15.328 -4.367 -7.098 1 97.81 82 ARG A O 1
ATOM 669 N N . MET A 1 83 ? 14 -5.855 -8.094 1 98.25 83 MET A N 1
ATOM 670 C CA . MET A 1 83 ? 12.859 -5.742 -7.195 1 98.25 83 MET A CA 1
ATOM 671 C C . MET A 1 83 ? 12.406 -7.117 -6.707 1 98.25 83 MET A C 1
ATOM 673 O O . MET A 1 83 ? 12.352 -8.07 -7.488 1 98.25 83 MET A O 1
ATOM 677 N N . GLU A 1 84 ? 12.258 -7.203 -5.453 1 98.56 84 GLU A N 1
ATOM 678 C CA . GLU A 1 84 ? 11.711 -8.414 -4.848 1 98.56 84 GLU A CA 1
ATOM 679 C C . GLU A 1 84 ? 10.328 -8.164 -4.25 1 98.56 84 GLU A C 1
ATOM 681 O O . GLU A 1 84 ? 10.125 -7.172 -3.541 1 98.56 84 GLU A O 1
ATOM 686 N N . ILE A 1 85 ? 9.406 -9.047 -4.539 1 98.56 85 ILE A N 1
ATOM 687 C CA . ILE A 1 85 ? 8.047 -8.938 -4.027 1 98.56 85 ILE A CA 1
ATOM 688 C C . ILE A 1 85 ? 7.648 -10.227 -3.3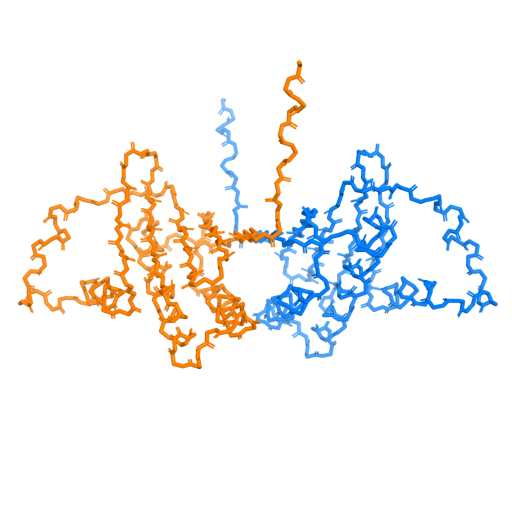24 1 98.56 85 ILE A C 1
ATOM 690 O O . ILE A 1 85 ? 7.793 -11.32 -3.885 1 98.56 85 ILE A O 1
ATOM 694 N N . ARG A 1 86 ? 7.223 -10.109 -2.135 1 98.44 86 ARG A N 1
ATOM 695 C CA . ARG A 1 86 ? 6.68 -11.227 -1.36 1 98.44 86 ARG A CA 1
ATOM 696 C C . ARG A 1 86 ? 5.188 -11.039 -1.108 1 98.44 86 ARG A C 1
ATOM 698 O O . ARG A 1 86 ? 4.762 -10.008 -0.588 1 98.44 86 ARG A O 1
ATOM 705 N N . ILE A 1 87 ? 4.441 -11.961 -1.538 1 98.25 87 ILE A N 1
ATOM 706 C CA . ILE A 1 87 ? 2.998 -11.969 -1.335 1 98.25 87 ILE A CA 1
ATOM 707 C C . ILE A 1 87 ? 2.623 -13.047 -0.322 1 98.25 87 ILE A C 1
ATOM 709 O O . ILE A 1 87 ? 2.93 -14.227 -0.518 1 98.25 87 ILE A O 1
ATOM 713 N N . ARG A 1 88 ? 1.949 -12.648 0.726 1 98 88 ARG A N 1
ATOM 714 C CA . ARG A 1 88 ? 1.637 -13.562 1.819 1 98 88 ARG A CA 1
ATOM 715 C C . ARG A 1 88 ? 0.133 -13.625 2.062 1 98 88 ARG A C 1
ATOM 717 O O . ARG A 1 88 ? -0.549 -12.602 2.061 1 98 88 ARG A O 1
ATOM 724 N N . ASP A 1 89 ? -0.323 -14.797 2.252 1 97.5 89 ASP A N 1
ATOM 725 C CA . ASP A 1 89 ? -1.693 -15.055 2.68 1 97.5 89 ASP A CA 1
ATOM 726 C C . ASP A 1 89 ? -1.732 -16.094 3.797 1 97.5 89 ASP A C 1
ATOM 728 O O . ASP A 1 89 ? -0.698 -16.656 4.168 1 97.5 89 ASP A O 1
ATOM 732 N N . PHE A 1 90 ? -2.914 -16.281 4.332 1 96.69 90 PHE A N 1
ATOM 733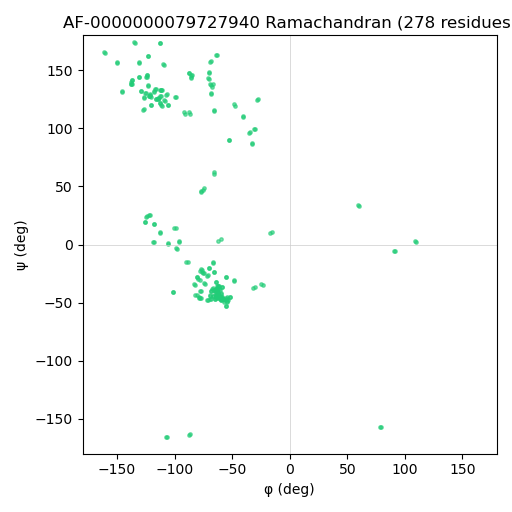 C CA . PHE A 1 90 ? -3.072 -17.25 5.414 1 96.69 90 PHE A CA 1
ATOM 734 C C . PHE A 1 90 ? -4.137 -18.281 5.066 1 96.69 90 PHE A C 1
ATOM 736 O O . PHE A 1 90 ? -4.824 -18.797 5.949 1 96.69 90 PHE A O 1
ATOM 743 N N . GLY A 1 91 ? -4.309 -18.422 3.832 1 95.81 91 GLY A N 1
ATOM 744 C CA . GLY A 1 91 ? -5.336 -19.344 3.365 1 95.81 91 GLY A CA 1
ATOM 745 C C . GLY A 1 91 ? -4.836 -20.766 3.221 1 95.81 91 GLY A C 1
ATOM 746 O O . GLY A 1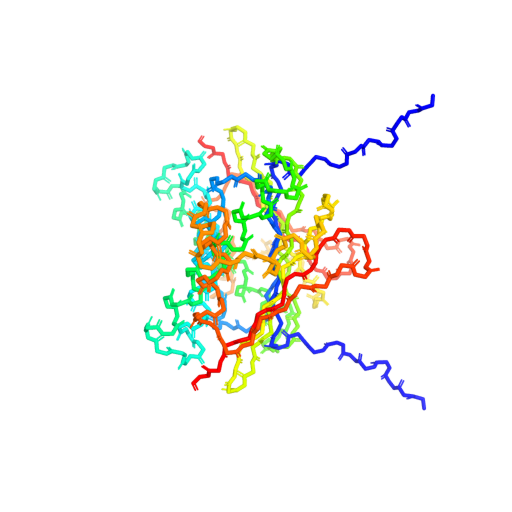 91 ? -3.801 -21.125 3.783 1 95.81 91 GLY A O 1
ATOM 747 N N . VAL A 1 92 ? -5.59 -21.609 2.49 1 94.69 92 VAL A N 1
ATOM 748 C CA . VAL A 1 92 ? -5.324 -23.031 2.295 1 94.69 92 VAL A CA 1
ATOM 749 C C . VAL A 1 92 ? -4.066 -23.219 1.448 1 94.69 92 VAL A C 1
ATOM 751 O O . VAL A 1 92 ? -3.807 -22.422 0.534 1 94.69 92 VAL A O 1
ATOM 754 N N . GLN A 1 93 ? -3.264 -24.156 1.864 1 91.88 93 GLN A N 1
ATOM 755 C CA . GLN A 1 93 ? -2.07 -24.531 1.109 1 91.88 93 GLN A CA 1
ATOM 756 C C . GLN A 1 93 ? -2.367 -25.656 0.124 1 91.88 93 GLN A C 1
ATOM 758 O O . GLN A 1 93 ? -2.879 -26.703 0.513 1 91.88 93 GLN A O 1
ATOM 763 N N . ARG A 1 94 ? -2.293 -25.328 -1.059 1 77.62 94 ARG A N 1
ATOM 764 C CA . ARG A 1 94 ? -2.494 -26.391 -2.047 1 77.62 94 ARG A CA 1
ATOM 765 C C . ARG A 1 94 ? -1.195 -27.141 -2.311 1 77.62 94 ARG A C 1
ATOM 767 O O . ARG A 1 94 ? -0.109 -26.562 -2.25 1 77.62 94 ARG A O 1
ATOM 774 N N . LYS A 1 95 ? -1.38 -28.422 -2.566 1 67.75 95 LYS A N 1
ATOM 775 C CA . LYS A 1 95 ? -0.212 -29.266 -2.781 1 67.75 95 LYS A CA 1
ATOM 776 C C . LYS A 1 95 ? 0.532 -28.875 -4.051 1 67.75 95 LYS A C 1
ATOM 778 O O . LYS A 1 95 ? -0.08 -28.703 -5.105 1 67.75 95 LYS A O 1
ATOM 783 N N . LEU A 1 96 ? 1.759 -28.406 -3.865 1 59.12 96 LEU A N 1
ATOM 784 C CA . LEU A 1 96 ? 2.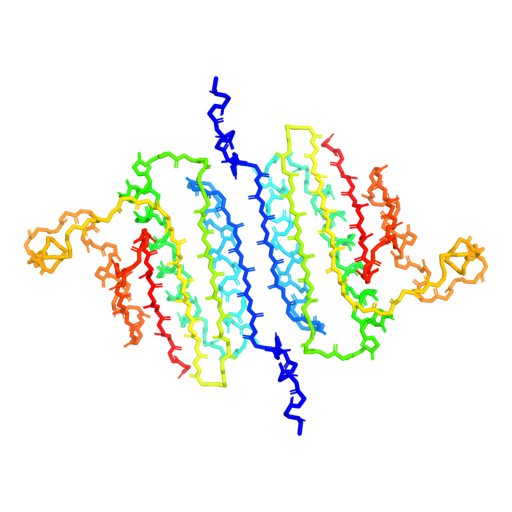672 -27.953 -4.906 1 59.12 96 LEU A CA 1
ATOM 785 C C . LEU A 1 96 ? 2.816 -29 -6.004 1 59.12 96 LEU A C 1
ATOM 787 O O . LEU A 1 96 ? 2.99 -28.656 -7.176 1 59.12 96 LEU A O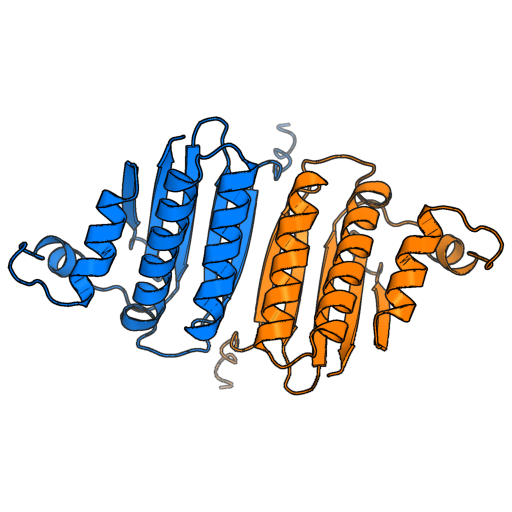 1
ATOM 791 N N . SER A 1 97 ? 2.994 -30.297 -5.527 1 54.09 97 SER A N 1
ATOM 792 C CA . SER A 1 97 ? 3.084 -31.391 -6.492 1 54.09 97 SER A CA 1
ATOM 793 C C . SER A 1 97 ? 1.963 -31.312 -7.523 1 54.09 97 SER A C 1
ATOM 795 O O . SER A 1 97 ? 2.129 -31.75 -8.664 1 54.09 97 SER A O 1
ATOM 797 N N . GLU A 1 98 ? 0.898 -30.812 -7.125 1 51 98 GLU A N 1
ATOM 798 C CA . GLU A 1 98 ? -0.232 -30.641 -8.031 1 51 98 GLU A CA 1
ATOM 799 C C . GLU A 1 98 ? -0.025 -29.438 -8.945 1 51 98 GLU A C 1
ATOM 801 O O . GLU A 1 98 ? -0.65 -29.344 -10.008 1 51 98 GLU A O 1
ATOM 806 N N . MET A 1 99 ? 0.862 -28.578 -8.438 1 51.31 99 MET A N 1
ATOM 807 C CA . MET A 1 99 ? 1.196 -27.406 -9.227 1 51.31 99 MET A CA 1
ATOM 808 C C . MET A 1 99 ? 2.25 -27.734 -10.281 1 51.31 99 MET A C 1
ATOM 810 O O . MET A 1 99 ? 2.27 -27.141 -11.359 1 51.31 99 MET A O 1
ATOM 814 N N . ARG A 1 100 ? 3.318 -28.516 -9.938 1 48.47 100 ARG A N 1
ATOM 815 C CA . ARG A 1 100 ? 4.395 -28.922 -10.836 1 48.47 100 ARG A CA 1
ATOM 816 C C . ARG A 1 100 ? 3.854 -29.75 -12 1 48.47 100 ARG A C 1
ATOM 818 O O . ARG A 1 100 ? 4.516 -29.875 -13.031 1 48.47 100 ARG A O 1
ATOM 825 N N . GLY A 1 101 ? 2.951 -30.719 -11.633 1 43 101 GLY A N 1
ATOM 826 C CA . GLY A 1 101 ? 2.441 -31.562 -12.703 1 43 101 GLY A CA 1
ATOM 827 C C . GLY A 1 101 ? 1.677 -30.797 -13.758 1 43 101 GLY A C 1
ATOM 828 O O . GLY A 1 101 ? 0.9 -31.375 -14.516 1 43 101 GLY A O 1
ATOM 829 N N . TYR A 1 102 ? 1.713 -29.578 -13.492 1 41.72 102 TYR A N 1
ATOM 830 C CA . TYR A 1 102 ? 0.945 -28.984 -14.586 1 41.72 102 TYR A CA 1
ATOM 831 C C . TYR A 1 102 ? 1.652 -29.172 -15.922 1 41.72 102 TYR A C 1
ATOM 833 O O . TYR A 1 102 ? 2.674 -28.531 -16.188 1 41.72 102 TYR A O 1
ATOM 841 N N . ASP A 1 103 ? 1.85 -30.312 -16.344 1 39.53 103 ASP A N 1
ATOM 842 C CA . ASP A 1 103 ? 2.076 -30.609 -17.766 1 39.53 103 ASP A CA 1
ATOM 843 C C . ASP A 1 103 ? 1.396 -29.578 -18.656 1 39.53 103 ASP A C 1
ATOM 845 O O . ASP A 1 103 ? 0.319 -29.078 -18.328 1 39.53 103 ASP A O 1
ATOM 849 N N . LEU A 1 104 ? 2.172 -28.906 -19.609 1 41.12 104 LEU A N 1
ATOM 850 C CA . LEU A 1 104 ? 1.627 -28.141 -20.719 1 41.12 104 LEU A CA 1
ATOM 851 C C . LEU A 1 104 ? 0.211 -28.594 -21.062 1 41.12 104 LEU A C 1
ATOM 853 O O . LEU A 1 104 ? -0.564 -27.844 -21.656 1 41.12 104 LEU A O 1
ATOM 857 N N . GLY A 1 105 ? -0.028 -29.844 -20.922 1 38.59 105 GLY A N 1
ATOM 858 C CA . GLY A 1 105 ? -1.317 -30.391 -21.297 1 38.59 105 GLY A CA 1
ATOM 859 C C . GLY A 1 105 ? -2.447 -29.953 -20.391 1 38.59 105 GLY A C 1
ATOM 860 O O . GLY A 1 105 ? -3.619 -30.203 -20.672 1 38.59 105 GLY A O 1
ATOM 861 N N . ASP A 1 106 ? -2.299 -30 -19.094 1 40.09 106 ASP A N 1
ATOM 862 C CA . ASP A 1 106 ? -3.447 -29.516 -18.328 1 40.09 106 ASP A CA 1
ATOM 863 C C . ASP A 1 106 ? -3.523 -27.984 -18.359 1 40.09 106 ASP A C 1
ATOM 865 O O . ASP A 1 106 ? -2.979 -27.312 -17.484 1 40.09 106 ASP A O 1
ATOM 869 N N . TYR A 1 107 ? -3.414 -27.25 -19.391 1 40.44 107 TYR A N 1
ATOM 870 C CA . TYR A 1 107 ? -3.85 -25.938 -19.875 1 40.44 107 TYR A CA 1
ATOM 871 C C . TYR A 1 107 ? -5.012 -25.406 -19.031 1 40.44 107 TYR A C 1
ATOM 873 O O . TYR A 1 107 ? -5.793 -24.578 -19.5 1 40.44 107 TYR A O 1
ATOM 881 N N . ARG A 1 108 ? -5.316 -26.062 -17.922 1 47.19 108 ARG A N 1
ATOM 882 C CA . ARG A 1 108 ? -6.449 -25.453 -17.234 1 47.19 108 ARG A CA 1
ATOM 883 C C . ARG A 1 108 ? -6.102 -24.062 -16.703 1 47.19 108 ARG A C 1
ATOM 885 O O . ARG A 1 108 ? -4.926 -23.734 -16.531 1 47.19 108 ARG A O 1
ATOM 892 N N . GLU A 1 109 ? -7.008 -23.156 -16.844 1 50.44 109 GLU A N 1
ATOM 893 C CA . GLU A 1 109 ? -7.027 -21.734 -16.531 1 50.44 109 GLU A CA 1
ATOM 894 C C . GLU A 1 109 ? -6.164 -21.422 -15.32 1 50.44 109 GLU A C 1
ATOM 896 O O . GLU A 1 109 ? -5.438 -20.422 -15.305 1 50.44 109 GLU A O 1
ATOM 901 N N . GLU A 1 110 ? -6.164 -22.359 -14.297 1 52.25 110 GLU A N 1
ATOM 902 C CA . GLU A 1 110 ? -5.484 -22.094 -13.039 1 52.25 110 GLU A CA 1
ATOM 903 C C . GLU A 1 110 ? -3.971 -22.203 -13.195 1 52.25 110 GLU A C 1
ATOM 905 O O . GLU A 1 110 ? -3.221 -21.453 -12.562 1 52.25 110 GLU A O 1
ATOM 910 N N . GLY A 1 111 ? -3.506 -23.078 -14.047 1 56.62 111 GLY A N 1
ATOM 911 C CA . GLY A 1 111 ? -2.094 -23.328 -14.289 1 56.62 111 GLY A CA 1
ATOM 912 C C . GLY A 1 111 ? -1.438 -22.281 -15.156 1 56.62 111 GLY A C 1
ATOM 913 O O . GLY A 1 111 ? -0.254 -21.969 -14.984 1 56.62 111 GLY A O 1
ATOM 914 N N . LEU A 1 112 ? -2.279 -21.641 -15.898 1 61.56 112 LEU A N 1
ATOM 915 C CA . LEU A 1 112 ? -1.764 -20.672 -16.859 1 61.56 112 LEU A CA 1
ATOM 916 C C . LEU A 1 112 ? -1.302 -19.406 -16.156 1 61.56 112 LEU A C 1
ATOM 918 O O . LEU A 1 112 ? -0.283 -18.812 -16.531 1 61.56 112 LEU A O 1
ATOM 922 N N . GLY A 1 113 ? -1.876 -19.188 -15 1 76.94 113 GLY A N 1
ATOM 923 C CA . GLY A 1 113 ? -1.53 -17.922 -14.383 1 76.94 113 GLY A CA 1
ATOM 924 C C . GLY A 1 113 ? -0.16 -17.938 -13.727 1 76.94 113 GLY A C 1
ATOM 925 O O . GLY A 1 113 ? 0.637 -17.016 -13.938 1 76.94 113 GLY A O 1
ATOM 926 N N . LEU A 1 114 ? 0.141 -19.078 -13.062 1 78 114 LEU A N 1
ATOM 927 C CA . LEU A 1 114 ? 1.429 -19.125 -12.375 1 78 114 LEU A CA 1
ATOM 928 C C . LEU A 1 114 ? 2.561 -19.391 -13.367 1 78 114 LEU A C 1
ATOM 930 O O . LEU A 1 114 ? 3.682 -18.922 -13.18 1 78 114 LEU A O 1
ATOM 934 N N . PHE A 1 115 ? 2.18 -20.125 -14.391 1 81.25 115 PHE A N 1
ATOM 935 C CA . PHE A 1 115 ? 3.148 -20.312 -15.461 1 81.25 115 PHE A CA 1
ATOM 936 C C . PHE A 1 115 ? 3.551 -18.969 -16.062 1 81.25 115 PHE A C 1
ATOM 938 O O . PHE A 1 115 ? 4.73 -18.719 -16.328 1 81.25 115 PHE A O 1
ATOM 945 N N . LEU A 1 116 ? 2.615 -18.156 -16.25 1 86.5 116 LEU A N 1
ATOM 946 C CA . LEU A 1 116 ? 2.873 -16.828 -16.781 1 86.5 116 LEU A CA 1
ATOM 947 C C . LEU A 1 116 ? 3.787 -16.031 -15.844 1 86.5 116 LEU A C 1
ATOM 949 O O . LEU A 1 116 ? 4.691 -15.336 -16.312 1 86.5 116 LEU A O 1
ATOM 953 N N . VAL A 1 117 ? 3.627 -16.234 -14.594 1 91.88 117 VAL A N 1
ATOM 954 C CA . VAL A 1 117 ? 4.438 -15.531 -13.609 1 91.88 117 VAL A CA 1
ATOM 955 C C . VAL A 1 117 ? 5.902 -15.938 -13.75 1 91.88 117 VAL A C 1
ATOM 957 O O . VAL A 1 117 ? 6.797 -15.094 -13.695 1 91.88 117 VAL A O 1
ATOM 960 N N . ARG A 1 118 ? 6.102 -17.188 -13.977 1 90.38 118 ARG A N 1
ATOM 961 C CA . ARG A 1 118 ? 7.457 -17.703 -14.141 1 90.38 118 ARG A CA 1
ATOM 962 C C . ARG A 1 118 ? 8.125 -17.109 -15.375 1 90.38 118 ARG A C 1
ATOM 964 O O . ARG A 1 118 ? 9.336 -16.891 -15.383 1 90.38 118 ARG A O 1
ATOM 971 N N . LYS A 1 119 ? 7.363 -16.859 -16.312 1 91.62 119 LYS A N 1
ATOM 972 C CA . LYS A 1 119 ? 7.898 -16.312 -17.562 1 91.62 119 LYS A CA 1
ATOM 973 C C . LYS A 1 119 ? 8.133 -14.805 -17.422 1 91.62 119 LYS A C 1
ATOM 975 O O . LYS A 1 119 ? 9.031 -14.25 -18.062 1 91.62 119 LYS A O 1
ATOM 980 N N . LEU A 1 120 ? 7.426 -14.18 -16.625 1 94.88 120 LEU A N 1
ATOM 981 C CA . LEU A 1 120 ? 7.434 -12.719 -16.516 1 94.88 120 LEU A CA 1
ATOM 982 C C . LEU A 1 120 ? 8.477 -12.258 -15.5 1 94.88 120 LEU A C 1
ATOM 984 O O . LEU A 1 120 ? 8.812 -11.07 -15.453 1 94.88 120 LEU A O 1
ATOM 988 N N . THR A 1 121 ? 8.953 -13.195 -14.695 1 95.69 121 THR A N 1
ATOM 989 C CA . THR A 1 121 ? 9.914 -12.828 -13.656 1 95.69 121 THR A CA 1
ATOM 990 C C . THR A 1 121 ? 11.195 -13.633 -13.797 1 95.69 121 THR A C 1
ATOM 992 O O . THR A 1 121 ? 11.234 -14.633 -14.523 1 95.69 121 THR A O 1
ATOM 995 N N . ASP A 1 122 ? 12.242 -13.172 -13.18 1 96.19 122 ASP A N 1
ATOM 996 C CA . ASP A 1 122 ? 13.523 -13.867 -13.25 1 96.19 122 ASP A CA 1
ATOM 997 C C . ASP A 1 122 ? 13.586 -15.008 -12.234 1 96.19 122 ASP A C 1
ATOM 999 O O . ASP A 1 122 ? 14.273 -16 -12.453 1 96.19 122 ASP A O 1
ATOM 1003 N N . HIS A 1 123 ? 12.977 -14.789 -11.141 1 93.88 123 HIS A N 1
ATOM 1004 C CA . HIS A 1 123 ? 12.852 -15.82 -10.125 1 93.88 123 HIS A CA 1
ATOM 1005 C C . HIS A 1 123 ? 11.445 -15.836 -9.523 1 93.88 123 HIS A C 1
ATOM 1007 O O . HIS A 1 123 ? 10.852 -14.781 -9.297 1 93.88 123 HIS A O 1
ATOM 1013 N N . PHE A 1 124 ? 10.922 -17.031 -9.328 1 93.19 124 PHE A N 1
ATOM 1014 C CA . PHE A 1 124 ? 9.625 -17.219 -8.695 1 93.19 124 PHE A CA 1
ATOM 1015 C C . PHE A 1 124 ? 9.609 -18.5 -7.863 1 93.19 124 PHE A C 1
ATOM 1017 O O . PHE A 1 124 ? 10.008 -19.562 -8.344 1 93.19 124 PHE A O 1
ATOM 1024 N N . TYR A 1 125 ? 9.164 -18.453 -6.676 1 91.81 125 TYR A N 1
ATOM 1025 C CA . TYR A 1 125 ? 9.008 -19.656 -5.867 1 91.81 125 TYR A CA 1
ATOM 1026 C C . TYR A 1 125 ? 7.859 -19.5 -4.875 1 91.81 125 TYR A C 1
ATOM 1028 O O . TYR A 1 125 ? 7.449 -18.375 -4.559 1 91.81 125 TYR A O 1
ATOM 1036 N N . ILE A 1 126 ? 7.34 -20.594 -4.457 1 91.06 126 ILE A N 1
ATOM 1037 C CA . ILE A 1 126 ? 6.258 -20.656 -3.479 1 91.06 126 ILE A CA 1
ATOM 1038 C C . ILE A 1 126 ? 6.762 -21.312 -2.195 1 91.06 126 ILE A C 1
ATOM 1040 O O . ILE A 1 126 ? 7.387 -22.375 -2.238 1 91.06 126 ILE A O 1
ATOM 1044 N N . ASP A 1 127 ? 6.602 -20.672 -1.111 1 91.44 127 ASP A N 1
ATOM 1045 C CA . ASP A 1 127 ? 6.973 -21.156 0.21 1 91.44 127 ASP A CA 1
ATOM 1046 C C . ASP A 1 127 ? 5.738 -21.453 1.059 1 91.44 127 ASP A C 1
ATOM 1048 O O . ASP A 1 127 ? 4.961 -20.531 1.363 1 91.44 127 ASP A O 1
ATOM 1052 N N . GLN A 1 128 ? 5.609 -22.719 1.463 1 90.62 128 GLN A N 1
ATOM 1053 C CA . GLN A 1 128 ? 4.461 -23.125 2.27 1 90.62 128 GLN A CA 1
ATOM 1054 C C . GLN A 1 128 ? 4.91 -23.719 3.604 1 90.62 128 GLN A C 1
ATOM 1056 O O . GLN A 1 128 ? 4.223 -24.562 4.172 1 90.62 128 GLN A O 1
ATOM 1061 N N . SER A 1 129 ? 6.078 -23.297 3.99 1 90.94 129 SER A N 1
ATOM 1062 C CA . SER A 1 129 ? 6.648 -23.844 5.211 1 90.94 129 SER A CA 1
ATOM 1063 C C . SER A 1 129 ? 5.914 -23.344 6.449 1 90.94 129 SER A C 1
ATOM 1065 O O . SER A 1 129 ? 5.941 -23.984 7.5 1 90.94 129 SER A O 1
ATOM 1067 N N . GLY A 1 130 ? 5.293 -22.203 6.438 1 89.88 130 GLY A N 1
ATOM 1068 C CA . GLY A 1 130 ? 4.516 -21.656 7.539 1 89.88 130 GLY A CA 1
ATOM 1069 C C . GLY A 1 130 ? 3.02 -21.688 7.285 1 89.88 130 GLY A C 1
ATOM 1070 O O . GLY A 1 130 ? 2.537 -22.484 6.477 1 89.88 130 GLY A O 1
ATOM 1071 N N . LYS A 1 131 ? 2.299 -20.938 8.117 1 93.25 131 LYS A N 1
ATOM 1072 C CA . LYS A 1 131 ? 0.862 -20.812 7.898 1 93.25 131 LYS A CA 1
ATOM 1073 C C . LYS A 1 131 ? 0.573 -20.016 6.621 1 93.25 131 LYS A C 1
ATOM 1075 O O . LYS A 1 131 ? 1.164 -18.969 6.395 1 93.25 131 LYS A O 1
ATOM 1080 N N . GLY A 1 132 ? -0.283 -20.656 5.84 1 95.75 132 GLY A N 1
ATOM 1081 C CA . GLY A 1 132 ? -0.635 -19.984 4.602 1 95.75 132 GLY A CA 1
ATOM 1082 C C . GLY A 1 132 ? 0.426 -20.125 3.523 1 95.75 132 GLY A C 1
ATOM 1083 O O . GLY A 1 132 ? 1.115 -21.141 3.453 1 95.75 132 GLY A O 1
ATOM 1084 N N . ASN A 1 133 ? 0.412 -19.234 2.617 1 95.19 133 ASN A N 1
ATOM 1085 C CA . ASN A 1 133 ? 1.307 -19.266 1.466 1 95.19 133 ASN A CA 1
ATOM 1086 C C . ASN A 1 133 ? 2.135 -17.984 1.354 1 95.19 133 ASN A C 1
ATOM 1088 O O . ASN A 1 133 ? 1.669 -16.906 1.722 1 95.19 133 ASN A O 1
ATOM 1092 N N . ARG A 1 134 ? 3.322 -18.203 0.881 1 96.56 134 ARG A N 1
ATOM 1093 C CA . ARG A 1 134 ? 4.184 -17.094 0.509 1 96.56 134 ARG A CA 1
ATOM 1094 C C . ARG A 1 134 ? 4.707 -17.25 -0.914 1 96.56 134 ARG A C 1
ATOM 1096 O O . ARG A 1 134 ? 5.355 -18.25 -1.231 1 96.56 134 ARG A O 1
ATOM 1103 N N . LEU A 1 135 ? 4.336 -16.359 -1.747 1 95.56 135 LEU A N 1
ATOM 1104 C CA . LEU A 1 135 ? 4.855 -16.281 -3.109 1 95.56 135 LEU A CA 1
ATOM 1105 C C . LEU A 1 135 ? 5.965 -15.242 -3.215 1 95.56 135 LEU A C 1
ATOM 1107 O O . LEU A 1 135 ? 5.793 -14.102 -2.783 1 95.56 135 LEU A O 1
ATOM 1111 N N . ILE A 1 136 ? 7.086 -15.633 -3.738 1 96.88 136 ILE A N 1
ATOM 1112 C CA . ILE A 1 136 ? 8.234 -14.742 -3.836 1 96.88 136 ILE A CA 1
ATOM 1113 C C . ILE A 1 136 ? 8.641 -14.586 -5.301 1 96.88 136 ILE A C 1
ATOM 1115 O O . ILE A 1 136 ? 8.961 -15.57 -5.969 1 96.88 136 ILE A O 1
ATOM 1119 N N . LEU A 1 137 ? 8.602 -13.375 -5.77 1 96.75 137 LEU A N 1
ATOM 1120 C CA . LEU A 1 137 ? 9.023 -13.102 -7.141 1 96.75 137 LEU A CA 1
ATOM 1121 C C . LEU A 1 137 ? 10.117 -12.047 -7.168 1 96.75 137 LEU A C 1
ATOM 1123 O O . LEU A 1 137 ? 10.102 -11.102 -6.375 1 96.75 137 LEU A O 1
ATOM 1127 N N . THR A 1 138 ? 11.023 -12.25 -8.109 1 98 138 THR A N 1
ATOM 1128 C CA . THR A 1 138 ? 12.117 -11.305 -8.312 1 98 138 THR A CA 1
ATOM 1129 C C . THR A 1 138 ? 12.219 -10.898 -9.781 1 98 138 THR A C 1
ATOM 1131 O O . THR A 1 138 ? 12.102 -11.742 -10.672 1 98 138 THR A O 1
ATOM 1134 N N . LYS A 1 139 ? 12.32 -9.664 -9.984 1 98 139 LYS A N 1
ATOM 1135 C CA . LYS A 1 139 ? 12.555 -9.133 -11.328 1 98 139 LYS A CA 1
ATOM 1136 C C . LYS A 1 139 ? 13.828 -8.289 -11.367 1 98 139 LYS A C 1
ATOM 1138 O O . LYS A 1 139 ? 14.016 -7.395 -10.539 1 98 139 LYS A O 1
ATOM 1143 N N . MET A 1 140 ? 14.68 -8.602 -12.273 1 96.5 140 MET A N 1
ATOM 1144 C CA . MET A 1 140 ? 15.898 -7.832 -12.484 1 96.5 140 MET A CA 1
ATOM 1145 C C . MET A 1 140 ? 15.656 -6.676 -13.438 1 96.5 140 MET A C 1
ATOM 1147 O O . MET A 1 140 ? 14.828 -6.777 -14.352 1 96.5 140 MET A O 1
ATOM 1151 N N . LYS A 1 141 ? 16.375 -5.566 -13.234 1 93.12 141 LYS A N 1
ATOM 1152 C CA . LYS A 1 141 ? 16.328 -4.445 -14.164 1 93.12 141 LYS A CA 1
ATOM 1153 C C . LYS A 1 141 ? 17.047 -4.789 -15.477 1 93.12 141 LYS A C 1
ATOM 1155 O O . LYS A 1 141 ? 18.016 -5.547 -15.477 1 93.12 141 LYS A O 1
ATOM 1160 N N . MET B 1 1 ? -18.141 -19.031 25.031 1 34.16 1 MET B N 1
ATOM 1161 C CA . MET B 1 1 ? -16.75 -18.953 24.594 1 34.16 1 MET B CA 1
ATOM 1162 C C . MET B 1 1 ? -16.609 -18.062 23.359 1 34.16 1 MET B C 1
ATOM 1164 O O . MET B 1 1 ? -17.156 -18.391 22.297 1 34.16 1 MET B O 1
ATOM 1168 N N . THR B 1 2 ? -16.562 -16.766 23.5 1 38.25 2 THR B N 1
ATOM 1169 C CA . THR B 1 2 ? -16.641 -15.758 22.453 1 38.25 2 THR B CA 1
ATOM 1170 C C . THR B 1 2 ? -15.625 -16.031 21.359 1 38.25 2 THR B C 1
ATOM 1172 O O . THR B 1 2 ? -14.445 -16.266 21.641 1 38.25 2 THR B O 1
ATOM 1175 N N . ASP B 1 3 ? -15.906 -16.766 20.344 1 42.94 3 ASP B N 1
ATOM 1176 C CA . ASP B 1 3 ? -15.047 -17.078 19.203 1 42.94 3 ASP B CA 1
ATOM 1177 C C . ASP B 1 3 ? -14.172 -15.891 18.828 1 42.94 3 ASP B C 1
ATOM 1179 O O . ASP B 1 3 ? -14.664 -14.773 18.672 1 42.94 3 ASP B O 1
ATOM 1183 N N . PRO B 1 4 ? -12.906 -15.836 19.312 1 50.69 4 PRO B N 1
ATOM 1184 C CA . PRO B 1 4 ? -12.094 -14.656 19.031 1 50.69 4 PRO B CA 1
ATOM 1185 C C . PRO B 1 4 ? -12.438 -14 17.688 1 50.69 4 PRO B C 1
ATOM 1187 O O . PRO B 1 4 ? -12.672 -14.703 16.703 1 50.69 4 PRO B O 1
ATOM 1190 N N . LYS B 1 5 ? -13.172 -13.023 17.797 1 53.72 5 LYS B N 1
ATOM 1191 C CA . LYS B 1 5 ? -13.727 -12.211 16.719 1 53.72 5 LYS B CA 1
ATOM 1192 C C . LYS B 1 5 ? -12.758 -12.141 15.539 1 53.72 5 LYS B C 1
ATOM 1194 O O . LYS B 1 5 ? -11.633 -11.664 15.688 1 53.72 5 LYS B O 1
ATOM 1199 N N . LYS B 1 6 ? -12.844 -13.125 14.656 1 68.94 6 LYS B N 1
ATOM 1200 C CA . LYS B 1 6 ? -12.07 -13.148 13.422 1 68.94 6 LYS B CA 1
ATOM 1201 C C . LYS B 1 6 ? -12.008 -11.758 12.789 1 68.94 6 LYS B C 1
ATOM 1203 O O . LYS B 1 6 ? -13.039 -11.117 12.57 1 68.94 6 LYS B O 1
ATOM 1208 N N . ALA B 1 7 ? -10.742 -11.094 12.797 1 80.75 7 ALA B N 1
ATOM 1209 C CA . ALA B 1 7 ? -10.539 -9.781 12.195 1 80.75 7 ALA B CA 1
ATOM 1210 C C . ALA B 1 7 ? -11.133 -9.719 10.789 1 80.75 7 ALA B C 1
ATOM 1212 O O . ALA B 1 7 ? -11.031 -10.688 10.031 1 80.75 7 ALA B O 1
ATOM 1213 N N . ASN B 1 8 ? -12.125 -8.789 10.586 1 89.06 8 ASN B N 1
ATOM 1214 C CA . ASN B 1 8 ? -12.695 -8.531 9.266 1 89.06 8 ASN B CA 1
ATOM 1215 C C . ASN B 1 8 ? -11.883 -7.488 8.5 1 89.06 8 ASN B C 1
ATOM 1217 O O . ASN B 1 8 ? -11.797 -6.332 8.914 1 89.06 8 ASN B O 1
ATOM 1221 N N . TYR B 1 9 ? -11.242 -7.938 7.434 1 94.69 9 TYR B N 1
ATOM 1222 C CA . TYR B 1 9 ? -10.359 -7.086 6.652 1 94.69 9 TYR B CA 1
ATOM 1223 C C . TYR B 1 9 ? -11.062 -6.559 5.406 1 94.69 9 TYR B C 1
ATOM 1225 O O . TYR B 1 9 ? -10.43 -5.965 4.531 1 94.69 9 TYR B O 1
ATOM 1233 N N . SER B 1 10 ? -12.375 -6.691 5.379 1 94.69 10 SER B N 1
ATOM 1234 C CA . SER B 1 10 ? -13.094 -6.422 4.141 1 94.69 10 SER B CA 1
ATOM 1235 C C . SER B 1 10 ? -13 -4.949 3.752 1 94.69 10 SER B C 1
ATOM 1237 O O . SER B 1 10 ? -13.117 -4.602 2.574 1 94.69 10 SER B O 1
ATOM 1239 N N . ASN B 1 11 ? -12.766 -4.156 4.703 1 95.88 11 ASN B N 1
ATOM 1240 C CA . ASN B 1 11 ? -12.781 -2.723 4.418 1 95.88 11 ASN B CA 1
ATOM 1241 C C . ASN B 1 11 ? -11.484 -2.053 4.848 1 95.88 11 ASN B C 1
ATOM 1243 O O . ASN B 1 11 ? -11.438 -0.836 5.047 1 95.88 11 ASN B O 1
ATOM 1247 N N . GLN B 1 12 ? -10.453 -2.848 5.02 1 97.44 12 GLN B N 1
ATOM 1248 C CA . GLN B 1 12 ? -9.219 -2.324 5.598 1 97.44 12 GLN B CA 1
ATOM 1249 C C . GLN B 1 12 ? -8.062 -2.418 4.605 1 97.44 12 GLN B C 1
ATOM 1251 O O . GLN B 1 12 ? -7.871 -3.457 3.967 1 97.44 12 GLN B O 1
ATOM 1256 N N . PHE B 1 13 ? -7.32 -1.331 4.488 1 98 13 PHE B N 1
ATOM 1257 C CA . PHE B 1 13 ? -6.117 -1.244 3.668 1 98 13 PHE B CA 1
ATOM 1258 C C . PHE B 1 13 ? -4.961 -0.644 4.461 1 98 13 PHE B C 1
ATOM 1260 O O . PHE B 1 13 ? -5.168 0.239 5.297 1 98 13 PHE B O 1
ATOM 1267 N N . ARG B 1 14 ? -3.803 -1.102 4.219 1 98.25 14 ARG B N 1
ATOM 1268 C CA . ARG B 1 14 ? -2.609 -0.543 4.844 1 98.25 14 ARG B CA 1
ATOM 1269 C C . ARG B 1 14 ? -1.481 -0.39 3.826 1 98.25 14 ARG B C 1
ATOM 1271 O O . ARG B 1 14 ? -1.292 -1.253 2.967 1 98.25 14 ARG B O 1
ATOM 1278 N N . ILE B 1 15 ? -0.784 0.657 3.963 1 97.94 15 ILE B N 1
ATOM 1279 C CA . ILE B 1 15 ? 0.407 0.86 3.146 1 97.94 15 ILE B CA 1
ATOM 1280 C C . ILE B 1 15 ? 1.536 1.419 4.012 1 97.94 15 ILE B C 1
ATOM 1282 O O . ILE B 1 15 ? 1.286 2.143 4.977 1 97.94 15 ILE B O 1
ATOM 1286 N N . GLN B 1 16 ? 2.668 0.967 3.801 1 98.38 16 GLN B N 1
ATOM 1287 C CA . GLN B 1 16 ? 3.883 1.523 4.391 1 98.38 16 GLN B CA 1
ATOM 1288 C C . GLN B 1 16 ? 4.867 1.96 3.309 1 98.38 16 GLN B C 1
ATOM 1290 O O . GLN B 1 16 ? 5.203 1.18 2.416 1 98.38 16 GLN B O 1
ATOM 1295 N N . ILE B 1 17 ? 5.336 3.156 3.396 1 98.06 17 ILE B N 1
ATOM 1296 C CA . ILE B 1 17 ? 6.34 3.674 2.473 1 98.06 17 ILE B CA 1
ATOM 1297 C C . ILE B 1 17 ? 7.48 4.316 3.256 1 98.06 17 ILE B C 1
ATOM 1299 O O . ILE B 1 17 ? 7.309 4.703 4.414 1 98.06 17 ILE B O 1
ATOM 1303 N N . PRO B 1 18 ? 8.719 4.422 2.619 1 97.81 18 PRO B N 1
ATOM 1304 C CA . PRO B 1 18 ? 9.781 5.227 3.225 1 97.81 18 PRO B CA 1
ATOM 1305 C C . PRO B 1 18 ? 9.469 6.723 3.199 1 97.81 18 PRO B C 1
ATOM 1307 O O . PRO B 1 18 ? 8.664 7.176 2.387 1 97.81 18 PRO B O 1
ATOM 1310 N N . SER B 1 19 ? 10.125 7.398 4.109 1 97.81 19 SER B N 1
ATOM 1311 C CA . SER B 1 19 ? 9.961 8.844 4.211 1 97.81 19 SER B CA 1
ATOM 1312 C C . SER B 1 19 ? 10.75 9.57 3.123 1 97.81 19 SER B C 1
ATOM 1314 O O . SER B 1 19 ? 11.461 10.539 3.404 1 97.81 19 SER B O 1
ATOM 1316 N N . HIS B 1 20 ? 10.664 9.141 1.948 1 95.88 20 HIS B N 1
ATOM 1317 C CA . HIS B 1 20 ? 11.273 9.781 0.79 1 95.88 20 HIS B CA 1
ATOM 1318 C C . HIS B 1 20 ? 10.219 10.445 -0.09 1 95.88 20 HIS B C 1
ATOM 1320 O O . HIS B 1 20 ? 9.227 9.812 -0.469 1 95.88 20 HIS B O 1
ATOM 1326 N N . PRO B 1 21 ? 10.445 11.727 -0.417 1 95.94 21 PRO B N 1
ATOM 1327 C CA . PRO B 1 21 ? 9.43 12.461 -1.182 1 95.94 21 PRO B CA 1
ATOM 1328 C C . PRO B 1 21 ? 9.062 11.758 -2.488 1 95.94 21 PRO B C 1
ATOM 1330 O O . PRO B 1 21 ? 7.922 11.867 -2.949 1 95.94 21 PRO B O 1
ATOM 1333 N N . ARG B 1 22 ? 9.969 11.031 -3.02 1 92.94 22 ARG B N 1
ATOM 1334 C CA . ARG B 1 22 ? 9.734 10.406 -4.316 1 92.94 22 ARG B CA 1
ATOM 1335 C C . ARG B 1 22 ? 8.641 9.359 -4.234 1 92.94 22 ARG B C 1
ATOM 1337 O O . ARG B 1 22 ? 8.07 8.961 -5.254 1 92.94 22 ARG B O 1
ATOM 1344 N N . TYR B 1 23 ? 8.273 8.93 -3.08 1 94.44 23 TYR B N 1
ATOM 1345 C CA . TYR B 1 23 ? 7.309 7.84 -2.971 1 94.44 23 TYR B CA 1
ATOM 1346 C C . TYR B 1 23 ? 5.945 8.367 -2.537 1 94.44 23 TYR B C 1
ATOM 1348 O O . TYR B 1 23 ? 4.992 7.594 -2.4 1 94.44 23 TYR B O 1
ATOM 1356 N N . VAL B 1 24 ? 5.824 9.648 -2.342 1 95.75 24 VAL B N 1
ATOM 1357 C CA . VAL B 1 24 ? 4.562 10.266 -1.951 1 95.75 24 VAL B CA 1
ATOM 1358 C C . VAL B 1 24 ? 3.518 10.047 -3.045 1 95.75 24 VAL B C 1
ATOM 1360 O O . VAL B 1 24 ? 2.352 9.766 -2.752 1 95.75 24 VAL B O 1
ATOM 1363 N N . SER B 1 25 ? 3.965 10.078 -4.281 1 94.31 25 SER B N 1
ATOM 1364 C CA . SER B 1 25 ? 3.043 9.922 -5.402 1 94.31 25 SER B CA 1
ATOM 1365 C C . SER B 1 25 ? 2.387 8.547 -5.391 1 94.31 25 SER B C 1
ATOM 1367 O O . SER B 1 25 ? 1.194 8.422 -5.68 1 94.31 25 SER B O 1
ATOM 1369 N N . ALA B 1 26 ? 3.135 7.547 -5.07 1 92.12 26 ALA B N 1
ATOM 1370 C CA . ALA B 1 26 ? 2.6 6.188 -5.051 1 92.12 26 ALA B CA 1
ATOM 1371 C C . ALA B 1 26 ? 1.48 6.051 -4.023 1 92.12 26 ALA B C 1
ATOM 1373 O O . ALA B 1 26 ? 0.426 5.48 -4.316 1 92.12 26 ALA B O 1
ATOM 1374 N N . ALA B 1 27 ? 1.666 6.629 -2.883 1 95.25 27 ALA B N 1
ATOM 1375 C CA . ALA B 1 27 ? 0.686 6.547 -1.802 1 95.25 27 ALA B CA 1
ATOM 1376 C C . ALA B 1 27 ? -0.561 7.367 -2.129 1 95.25 27 ALA B C 1
ATOM 1378 O O . ALA B 1 27 ? -1.686 6.895 -1.94 1 95.25 27 ALA B O 1
ATOM 1379 N N . ARG B 1 28 ? -0.346 8.562 -2.557 1 95.44 28 ARG B N 1
ATOM 1380 C CA . ARG B 1 28 ? -1.499 9.414 -2.838 1 95.44 28 ARG B CA 1
ATOM 1381 C C . ARG B 1 28 ? -2.334 8.844 -3.98 1 95.44 28 ARG B C 1
ATOM 1383 O O . ARG B 1 28 ? -3.562 8.93 -3.963 1 95.44 28 ARG B O 1
ATOM 1390 N N . ASN B 1 29 ? -1.68 8.266 -5.012 1 93.69 29 ASN B N 1
ATOM 1391 C CA . ASN B 1 29 ? -2.412 7.648 -6.109 1 93.69 29 ASN B CA 1
ATOM 1392 C C . ASN B 1 29 ? -3.191 6.422 -5.645 1 93.69 29 ASN B C 1
ATOM 1394 O O . ASN B 1 29 ? -4.297 6.164 -6.125 1 93.69 29 ASN B O 1
ATOM 1398 N N . PHE B 1 30 ? -2.547 5.668 -4.766 1 94.38 30 PHE B N 1
ATOM 1399 C CA . PHE B 1 30 ? -3.252 4.535 -4.18 1 94.38 30 PHE B CA 1
ATOM 1400 C C . PHE B 1 30 ? -4.559 4.984 -3.537 1 94.38 30 PHE B C 1
ATOM 1402 O O . PHE B 1 30 ? -5.613 4.406 -3.795 1 94.38 30 PHE B O 1
ATOM 1409 N N . VAL B 1 31 ? -4.543 6.039 -2.793 1 97 31 VAL B N 1
ATOM 1410 C CA . VAL B 1 31 ? -5.715 6.57 -2.104 1 97 31 VAL B CA 1
ATOM 1411 C C . VAL B 1 31 ? -6.727 7.094 -3.125 1 97 31 VAL B C 1
ATOM 1413 O O . VAL B 1 31 ? -7.926 6.844 -3 1 97 31 VAL B O 1
ATOM 1416 N N . TYR B 1 32 ? -6.254 7.801 -4.102 1 96.12 32 TYR B N 1
ATOM 1417 C CA . TYR B 1 32 ? -7.109 8.32 -5.156 1 96.12 32 TYR B CA 1
ATOM 1418 C C . TYR B 1 32 ? -7.902 7.203 -5.82 1 96.12 32 TYR B C 1
ATOM 1420 O O . TYR B 1 32 ? -9.125 7.289 -5.941 1 96.12 32 TYR B O 1
ATOM 1428 N N . ASN B 1 33 ? -7.199 6.191 -6.262 1 93.12 33 ASN B N 1
ATOM 1429 C CA . ASN B 1 33 ? -7.836 5.086 -6.973 1 93.12 33 ASN B CA 1
ATOM 1430 C C . ASN B 1 33 ? -8.828 4.344 -6.086 1 93.12 33 ASN B C 1
ATOM 1432 O O . ASN B 1 33 ? -9.914 3.975 -6.535 1 93.12 33 ASN B O 1
ATOM 1436 N N . LEU B 1 34 ? -8.438 4.117 -4.918 1 94.5 34 LEU B N 1
ATOM 1437 C CA . LEU B 1 34 ? -9.328 3.439 -3.975 1 94.5 34 LEU B CA 1
ATOM 1438 C C . LEU B 1 34 ? -10.609 4.234 -3.771 1 94.5 34 LEU B C 1
ATOM 1440 O O . LEU B 1 34 ? -11.703 3.67 -3.799 1 94.5 34 LEU B O 1
ATOM 1444 N N . ALA B 1 35 ? -10.438 5.551 -3.527 1 96.12 35 ALA B N 1
ATOM 1445 C CA . ALA B 1 35 ? -11.602 6.406 -3.344 1 96.12 35 ALA B CA 1
ATOM 1446 C C . ALA B 1 35 ? -12.516 6.367 -4.566 1 96.12 35 ALA B C 1
ATOM 1448 O O . ALA B 1 35 ? -13.727 6.16 -4.441 1 96.12 35 ALA B O 1
ATOM 1449 N N . HIS B 1 36 ? -11.906 6.492 -5.691 1 93.5 36 HIS B N 1
ATOM 1450 C CA . HIS B 1 36 ? -12.664 6.52 -6.934 1 93.5 36 HIS B CA 1
ATOM 1451 C C . HIS B 1 36 ? -13.414 5.211 -7.152 1 93.5 36 HIS B C 1
ATOM 1453 O O . HIS B 1 36 ? -14.609 5.219 -7.461 1 93.5 36 HIS B O 1
ATOM 1459 N N . GLU B 1 37 ? -12.766 4.156 -6.914 1 89.94 37 GLU B N 1
ATOM 1460 C CA . GLU B 1 37 ? -13.359 2.838 -7.117 1 89.94 37 GLU B CA 1
ATOM 1461 C C . GLU B 1 37 ? -14.445 2.557 -6.078 1 89.94 37 GLU B C 1
ATOM 1463 O O . GLU B 1 37 ? -15.297 1.688 -6.281 1 89.94 37 GLU B O 1
ATOM 1468 N N . SER B 1 38 ? -14.391 3.279 -5.012 1 92.94 38 SER B N 1
ATOM 1469 C CA . SER B 1 38 ? -15.32 3.025 -3.92 1 92.94 38 SER B CA 1
ATOM 1470 C C . SER B 1 38 ? -16.531 3.953 -3.998 1 92.94 38 SER B C 1
ATOM 1472 O O . SER B 1 38 ? -17.328 4.023 -3.061 1 92.94 38 SER B O 1
ATOM 1474 N N . GLY B 1 39 ? -16.625 4.785 -5 1 94.25 39 GLY B N 1
ATOM 1475 C CA . GLY B 1 39 ? -17.859 5.539 -5.238 1 94.25 39 GLY B CA 1
ATOM 1476 C C . GLY B 1 39 ? -17.703 7.02 -4.938 1 94.25 39 GLY B C 1
ATOM 1477 O O . GLY B 1 39 ? -18.672 7.777 -5.031 1 94.25 39 GLY B O 1
ATOM 1478 N N . PHE B 1 40 ? -16.531 7.473 -4.566 1 97.06 40 PHE B N 1
ATOM 1479 C CA . PHE B 1 40 ? -16.312 8.906 -4.426 1 97.06 40 PHE B CA 1
ATOM 1480 C C . PHE B 1 40 ? -16.297 9.586 -5.789 1 97.06 40 PHE B C 1
ATOM 1482 O O . PHE B 1 40 ? -15.898 8.984 -6.789 1 97.06 40 PHE B O 1
ATOM 1489 N N . THR B 1 41 ? -16.766 10.875 -5.844 1 97.06 41 THR B N 1
ATOM 1490 C CA . THR B 1 41 ? -16.656 11.648 -7.074 1 97.06 41 THR B CA 1
ATOM 1491 C C . THR B 1 41 ? -15.195 11.875 -7.438 1 97.06 41 THR B C 1
ATOM 1493 O O . THR B 1 41 ? -14.312 11.75 -6.586 1 97.06 41 THR B O 1
ATOM 1496 N N . LEU B 1 42 ? -14.969 12.234 -8.664 1 96.56 42 LEU B N 1
ATOM 1497 C CA . LEU B 1 42 ? -13.625 12.562 -9.109 1 96.56 42 LEU B CA 1
ATOM 1498 C C . LEU B 1 42 ? -13.047 13.719 -8.289 1 96.56 42 LEU B C 1
ATOM 1500 O O . LEU B 1 42 ? -11.867 13.703 -7.934 1 96.56 42 LEU B O 1
ATOM 1504 N N . TYR B 1 43 ? -13.914 14.641 -7.957 1 96.69 43 TYR B N 1
ATOM 1505 C CA . TYR B 1 43 ? -13.492 15.812 -7.191 1 96.69 43 TYR B CA 1
ATOM 1506 C C . TYR B 1 43 ? -13.117 15.422 -5.766 1 96.69 43 TYR B C 1
ATOM 1508 O O . TYR B 1 43 ? -12.062 15.812 -5.27 1 96.69 43 TYR B O 1
ATOM 1516 N N . ASP B 1 44 ? -13.938 14.594 -5.176 1 97 44 ASP B N 1
ATOM 1517 C CA . ASP B 1 44 ? -13.656 14.148 -3.814 1 97 44 ASP B CA 1
ATOM 1518 C C . ASP B 1 44 ? -12.398 13.273 -3.77 1 97 44 ASP B C 1
ATOM 1520 O O . ASP B 1 44 ? -11.617 13.352 -2.816 1 97 44 ASP B O 1
ATOM 1524 N N . SER B 1 45 ? -12.242 12.461 -4.797 1 97.56 45 SER B N 1
ATOM 1525 C CA . SER B 1 45 ? -11.047 11.625 -4.891 1 97.56 45 SER B CA 1
ATOM 1526 C C . SER B 1 45 ? -9.789 12.477 -5.031 1 97.56 45 SER B C 1
ATOM 1528 O O . SER B 1 45 ? -8.773 12.188 -4.406 1 97.56 45 SER B O 1
ATOM 1530 N N . ALA B 1 46 ? -9.93 13.539 -5.793 1 97.31 46 ALA B N 1
ATOM 1531 C CA . ALA B 1 46 ? -8.812 14.461 -5.977 1 97.31 46 ALA B CA 1
ATOM 1532 C C . ALA B 1 46 ? -8.5 15.211 -4.684 1 97.31 46 ALA B C 1
ATOM 1534 O O . ALA B 1 46 ? -7.336 15.438 -4.352 1 97.31 46 ALA B O 1
ATOM 1535 N N . ASP B 1 47 ? -9.516 15.594 -3.992 1 96.94 47 ASP B N 1
ATOM 1536 C CA . ASP B 1 47 ? -9.344 16.25 -2.699 1 96.94 47 ASP B CA 1
ATOM 1537 C C . ASP B 1 47 ? -8.578 15.344 -1.73 1 96.94 47 ASP B C 1
ATOM 1539 O O . ASP B 1 47 ? -7.648 15.805 -1.057 1 96.94 47 ASP B O 1
ATOM 1543 N N . LEU B 1 48 ? -8.961 14.109 -1.697 1 97.44 48 LEU B N 1
ATOM 1544 C CA . LEU B 1 48 ? -8.305 13.148 -0.819 1 97.44 48 LEU B CA 1
ATOM 1545 C C . LEU B 1 48 ? -6.848 12.961 -1.214 1 97.44 48 LEU B C 1
ATOM 1547 O O . LEU B 1 48 ? -5.969 12.906 -0.35 1 97.44 48 LEU B O 1
ATOM 1551 N N . LYS B 1 49 ? -6.652 12.828 -2.465 1 97.5 49 LYS B N 1
ATOM 1552 C CA . LYS B 1 49 ? -5.305 12.695 -3.006 1 97.5 49 LYS B CA 1
ATOM 1553 C C . LYS B 1 49 ? -4.414 13.852 -2.549 1 97.5 49 LYS B C 1
ATOM 1555 O O . LYS B 1 49 ? -3.303 13.633 -2.062 1 97.5 49 LYS B O 1
ATOM 1560 N N . LEU B 1 50 ? -4.93 15.023 -2.707 1 96.81 50 LEU B N 1
ATOM 1561 C CA . LEU B 1 50 ? -4.188 16.219 -2.32 1 96.81 50 LEU B CA 1
ATOM 1562 C C . LEU B 1 50 ? -3.959 16.25 -0.813 1 96.81 50 LEU B C 1
ATOM 1564 O O . LEU B 1 50 ? -2.852 16.547 -0.354 1 96.81 50 LEU B O 1
ATOM 1568 N N . ALA B 1 51 ? -4.988 15.992 -0.048 1 96.81 51 ALA B N 1
ATOM 1569 C CA . ALA B 1 51 ? -4.902 16.016 1.41 1 96.81 51 ALA B CA 1
ATOM 1570 C C . ALA B 1 51 ? -3.84 15.039 1.909 1 96.81 51 ALA B C 1
ATOM 1572 O O . ALA B 1 51 ? -3.008 15.391 2.748 1 96.81 51 ALA B O 1
ATOM 1573 N N . VAL B 1 52 ? -3.863 13.844 1.378 1 97.56 52 VAL B N 1
ATOM 1574 C CA . VAL B 1 52 ? -2.9 12.828 1.781 1 97.56 52 VAL B CA 1
ATOM 1575 C C . VAL B 1 52 ? -1.489 13.273 1.402 1 97.56 52 VAL B C 1
ATOM 1577 O O . VAL B 1 52 ? -0.55 13.117 2.186 1 97.56 52 VAL B O 1
ATOM 1580 N N . GLY B 1 53 ? -1.328 13.773 0.21 1 97 53 GLY B N 1
ATOM 1581 C CA . GLY B 1 53 ? -0.033 14.289 -0.204 1 97 53 GLY B CA 1
ATOM 1582 C C . GLY B 1 53 ? 0.531 15.32 0.754 1 97 53 GLY B C 1
ATOM 1583 O O . GLY B 1 53 ? 1.712 15.266 1.106 1 97 53 GLY B O 1
ATOM 1584 N N . GLU B 1 54 ? -0.303 16.25 1.116 1 94.88 54 GLU B N 1
ATOM 1585 C CA . GLU B 1 54 ? 0.108 17.312 2.037 1 94.88 54 GLU B CA 1
ATOM 1586 C C . GLU B 1 54 ? 0.518 16.734 3.389 1 94.88 54 GLU B C 1
ATOM 1588 O O . GLU B 1 54 ? 1.517 17.156 3.975 1 94.88 54 GLU B O 1
ATOM 1593 N N . CYS B 1 55 ? -0.266 15.781 3.893 1 95.75 55 CYS B N 1
ATOM 1594 C CA . CYS B 1 55 ? 0.041 15.148 5.168 1 95.75 55 CYS B CA 1
ATOM 1595 C C . CYS B 1 55 ? 1.386 14.43 5.109 1 95.75 55 CYS B C 1
ATOM 1597 O O . CYS B 1 55 ? 2.207 14.57 6.02 1 95.75 55 CYS B O 1
ATOM 1599 N N . LEU B 1 56 ? 1.617 13.68 4.066 1 97.06 56 LEU B N 1
ATOM 1600 C CA . LEU B 1 56 ? 2.852 12.914 3.928 1 97.06 56 LEU B CA 1
ATOM 1601 C C . LEU B 1 56 ? 4.059 13.836 3.836 1 97.06 56 LEU B C 1
ATOM 1603 O O . LEU B 1 56 ? 5.098 13.57 4.445 1 97.06 56 LEU B O 1
ATOM 1607 N N . LEU B 1 57 ? 3.939 14.867 3.082 1 95.25 57 LEU B N 1
ATOM 1608 C CA . LEU B 1 57 ? 5.043 15.812 2.961 1 95.25 57 LEU B CA 1
ATOM 1609 C C . LEU B 1 57 ? 5.344 16.484 4.301 1 95.25 57 LEU B C 1
ATOM 1611 O O . LEU B 1 57 ? 6.504 16.719 4.629 1 95.25 57 LEU B O 1
ATOM 1615 N N . ASN B 1 58 ? 4.336 16.797 5.035 1 92.06 58 ASN B N 1
ATOM 1616 C CA . ASN B 1 58 ? 4.52 17.359 6.367 1 92.06 58 ASN B CA 1
ATOM 1617 C C . ASN B 1 58 ? 5.27 16.406 7.285 1 92.06 58 ASN B C 1
ATOM 1619 O O . ASN B 1 58 ? 6.16 16.812 8.031 1 92.06 58 ASN B O 1
ATOM 1623 N N . VAL B 1 59 ? 4.887 15.156 7.266 1 95.12 59 VAL B N 1
ATOM 1624 C CA . VAL B 1 59 ? 5.57 14.133 8.055 1 95.12 59 VAL B CA 1
ATOM 1625 C C . VAL B 1 59 ? 7.051 14.102 7.688 1 95.12 59 VAL B C 1
ATOM 1627 O O . VAL B 1 59 ? 7.914 14.117 8.57 1 95.12 59 VAL B O 1
ATOM 1630 N N . ILE B 1 60 ? 7.348 14.055 6.414 1 96.44 60 ILE B N 1
ATOM 1631 C CA . ILE B 1 60 ? 8.711 13.938 5.914 1 96.44 60 ILE B CA 1
ATOM 1632 C C . ILE B 1 60 ? 9.531 15.156 6.336 1 96.44 60 ILE B C 1
ATOM 1634 O O . ILE B 1 60 ? 10.641 15.023 6.844 1 96.44 60 ILE B O 1
ATOM 1638 N N . LYS B 1 61 ? 8.969 16.297 6.188 1 94.06 61 LYS B N 1
ATOM 1639 C CA . LYS B 1 61 ? 9.688 17.547 6.426 1 94.06 61 LYS B CA 1
ATOM 1640 C C . LYS B 1 61 ? 9.812 17.828 7.922 1 94.06 61 LYS B C 1
ATOM 1642 O O . LYS B 1 61 ? 10.898 18.156 8.406 1 94.06 61 LYS B O 1
ATOM 1647 N N . HIS B 1 62 ? 8.711 17.672 8.617 1 92.06 62 HIS B N 1
ATOM 1648 C CA . HIS B 1 62 ? 8.656 18.219 9.969 1 92.06 62 HIS B CA 1
ATOM 1649 C C . HIS B 1 62 ? 8.859 17.125 11.008 1 92.06 62 HIS B C 1
ATOM 1651 O O . HIS B 1 62 ? 9.5 17.344 12.039 1 92.06 62 HIS B O 1
ATOM 1657 N N . ALA B 1 63 ? 8.25 15.992 10.758 1 94.19 63 ALA B N 1
ATOM 1658 C CA . ALA B 1 63 ? 8.398 14.922 11.742 1 94.19 63 ALA B CA 1
ATOM 1659 C C . ALA B 1 63 ? 9.75 14.227 11.594 1 94.19 63 ALA B C 1
ATOM 1661 O O . ALA B 1 63 ? 10.461 14.008 12.578 1 94.19 63 ALA B O 1
ATOM 1662 N N . TYR B 1 64 ? 10.109 13.906 10.336 1 96.44 64 TYR B N 1
ATOM 1663 C CA . TYR B 1 64 ? 11.336 13.148 10.102 1 96.44 64 TYR B CA 1
ATOM 1664 C C . TYR B 1 64 ? 12.484 14.078 9.719 1 96.44 64 TYR B C 1
ATOM 1666 O O . TYR B 1 64 ? 13.594 13.625 9.438 1 96.44 64 TYR B O 1
ATOM 1674 N N . LEU B 1 65 ? 12.211 15.367 9.578 1 95.75 65 LEU B N 1
ATOM 1675 C CA . LEU B 1 65 ? 13.211 16.406 9.383 1 95.75 65 LEU B CA 1
ATOM 1676 C C . LEU B 1 65 ? 14.016 16.156 8.109 1 95.75 65 LEU B C 1
ATOM 1678 O O . LEU B 1 65 ? 15.242 16.297 8.109 1 95.75 65 LEU B O 1
ATOM 1682 N N . GLY B 1 66 ? 13.336 15.594 7.152 1 95.75 66 GLY B N 1
ATOM 1683 C CA . GLY B 1 66 ? 13.938 15.453 5.84 1 95.75 66 GLY B CA 1
ATOM 1684 C C . GLY B 1 66 ? 14.672 14.133 5.66 1 95.75 66 GLY B C 1
ATOM 1685 O O . GLY B 1 66 ? 15.18 13.844 4.574 1 95.75 66 GLY B O 1
ATOM 1686 N N . LYS B 1 67 ? 14.781 13.336 6.703 1 96.5 67 LYS B N 1
ATOM 1687 C CA . LYS B 1 67 ? 15.406 12.023 6.574 1 96.5 67 LYS B CA 1
ATOM 1688 C C . LYS B 1 67 ? 14.523 11.07 5.781 1 96.5 67 LYS B C 1
ATOM 1690 O O . LYS B 1 67 ? 13.305 11.062 5.945 1 96.5 67 LYS B O 1
ATOM 1695 N N . ASN B 1 68 ? 15.109 10.242 5 1 95.31 68 ASN B N 1
ATOM 1696 C CA . ASN B 1 68 ? 14.367 9.508 3.979 1 95.31 68 ASN B CA 1
ATOM 1697 C C . ASN B 1 68 ? 14.32 8.016 4.273 1 95.31 68 ASN B C 1
ATOM 1699 O O . ASN B 1 68 ? 13.953 7.219 3.41 1 95.31 68 ASN B O 1
ATOM 1703 N N . GLU B 1 69 ? 14.703 7.574 5.41 1 96.38 69 GLU B N 1
ATOM 1704 C CA . GLU B 1 69 ? 14.867 6.148 5.676 1 96.38 69 GLU B CA 1
ATOM 1705 C C . GLU B 1 69 ? 13.922 5.68 6.773 1 96.38 69 GLU B C 1
ATOM 1707 O O . GLU B 1 69 ? 14.141 4.629 7.383 1 96.38 69 GLU B O 1
ATOM 1712 N N . TYR B 1 70 ? 12.914 6.414 7.07 1 97.5 70 TYR B N 1
ATOM 1713 C CA . TYR B 1 70 ? 11.961 6.066 8.117 1 97.5 70 TYR B CA 1
ATOM 1714 C C . TYR B 1 70 ? 10.609 5.684 7.516 1 97.5 70 TYR B C 1
ATOM 1716 O O . TYR B 1 70 ? 10.289 6.082 6.395 1 97.5 70 TYR B O 1
ATOM 1724 N N . PRO B 1 71 ? 9.883 4.918 8.242 1 97.94 71 PRO B N 1
ATOM 1725 C CA . PRO B 1 71 ? 8.602 4.457 7.711 1 97.94 71 PRO B CA 1
ATOM 1726 C C . PRO B 1 71 ? 7.465 5.449 7.973 1 97.94 71 PRO B C 1
ATOM 1728 O O . PRO B 1 71 ? 7.434 6.094 9.023 1 97.94 71 PRO B O 1
ATOM 1731 N N . ILE B 1 72 ? 6.613 5.531 7.027 1 98.5 72 ILE B N 1
ATOM 1732 C CA . ILE B 1 72 ? 5.305 6.156 7.191 1 98.5 72 ILE B CA 1
ATOM 1733 C C . ILE B 1 72 ? 4.207 5.125 6.949 1 98.5 72 ILE B C 1
ATOM 1735 O O . ILE B 1 72 ? 4.23 4.406 5.945 1 98.5 72 ILE B O 1
ATOM 1739 N N . PHE B 1 73 ? 3.266 5.066 7.844 1 98.5 73 PHE B N 1
ATOM 1740 C CA . PHE B 1 73 ? 2.189 4.086 7.746 1 98.5 73 PHE B CA 1
ATOM 1741 C C . PHE B 1 73 ? 0.861 4.77 7.438 1 98.5 73 PHE B C 1
ATOM 1743 O O . PHE B 1 73 ? 0.529 5.793 8.039 1 98.5 73 PHE B O 1
ATOM 1750 N N . LEU B 1 74 ? 0.159 4.246 6.492 1 98.62 74 LEU B N 1
ATOM 1751 C CA . LEU B 1 74 ? -1.207 4.66 6.195 1 98.62 74 LEU B CA 1
ATOM 1752 C C . LEU B 1 74 ? -2.186 3.514 6.426 1 98.62 74 LEU B C 1
ATOM 1754 O O . LEU B 1 74 ? -1.982 2.408 5.918 1 98.62 74 LEU B O 1
ATOM 1758 N N . GLU B 1 75 ? -3.143 3.748 7.211 1 98.56 75 GLU B N 1
ATOM 1759 C CA . GLU B 1 75 ? -4.285 2.85 7.367 1 98.56 75 GLU B CA 1
ATOM 1760 C C . GLU B 1 75 ? -5.559 3.475 6.809 1 98.56 75 GLU B C 1
ATOM 1762 O O . GLU B 1 75 ? -5.918 4.598 7.176 1 98.56 75 GLU B O 1
ATOM 1767 N N . ILE B 1 76 ? -6.199 2.752 5.969 1 98.31 76 ILE B N 1
ATOM 1768 C CA . ILE B 1 76 ? -7.398 3.256 5.305 1 98.31 76 ILE B CA 1
ATOM 1769 C C . ILE B 1 76 ? -8.586 2.348 5.621 1 98.31 76 ILE B C 1
ATOM 1771 O O . ILE B 1 76 ? -8.492 1.126 5.488 1 98.31 76 ILE B O 1
ATOM 1775 N N . SER B 1 77 ? -9.609 2.904 6.078 1 98.06 77 SER B N 1
ATOM 1776 C CA . SER B 1 77 ? -10.883 2.223 6.285 1 98.06 77 SER B CA 1
ATOM 1777 C C . SER B 1 77 ? -11.961 2.775 5.359 1 98.06 77 SER B C 1
ATOM 1779 O O . SER B 1 77 ? -12.219 3.98 5.348 1 98.06 77 SER B O 1
ATOM 1781 N N . LEU B 1 78 ? -12.523 1.857 4.645 1 96.62 78 LEU B N 1
ATOM 1782 C CA . LEU B 1 78 ? -13.555 2.232 3.691 1 96.62 78 LEU B CA 1
ATOM 1783 C C . LEU B 1 78 ? -14.938 1.822 4.199 1 96.62 78 LEU B C 1
ATOM 1785 O O . LEU B 1 78 ? -15.188 0.64 4.438 1 96.62 78 LEU B O 1
ATOM 1789 N N . PHE B 1 79 ? -15.734 2.826 4.344 1 96.19 79 PHE B N 1
ATOM 1790 C CA . PHE B 1 79 ? -17.125 2.594 4.73 1 96.19 79 PHE B CA 1
ATOM 1791 C C . PHE B 1 79 ? -18.062 2.963 3.594 1 96.19 79 PHE B C 1
ATOM 1793 O O . PHE B 1 79 ? -17.625 3.412 2.533 1 96.19 79 PHE B O 1
ATOM 1800 N N . GLU B 1 80 ? -19.328 2.67 3.77 1 94.81 80 GLU B N 1
ATOM 1801 C CA . GLU B 1 80 ? -20.312 2.949 2.742 1 94.81 80 GLU B CA 1
ATOM 1802 C C . GLU B 1 80 ? -20.391 4.445 2.439 1 94.81 80 GLU B C 1
ATOM 1804 O O . GLU B 1 80 ? -20.484 4.844 1.277 1 94.81 80 GLU B O 1
ATOM 1809 N N . ASN B 1 81 ? -20.281 5.281 3.408 1 96.19 81 ASN B N 1
ATOM 1810 C CA . ASN B 1 81 ? -20.562 6.699 3.209 1 96.19 81 ASN B CA 1
ATOM 1811 C C . ASN B 1 81 ? -19.328 7.555 3.479 1 96.19 81 ASN B C 1
ATOM 1813 O O . ASN B 1 81 ? -19.406 8.789 3.447 1 96.19 81 ASN B O 1
ATOM 1817 N N . ARG B 1 82 ? -18.219 6.887 3.797 1 97.81 82 ARG B N 1
ATOM 1818 C CA . ARG B 1 82 ? -17.047 7.695 4.125 1 97.81 82 ARG B CA 1
ATOM 1819 C C . ARG B 1 82 ? -15.766 6.875 4.012 1 97.81 82 ARG B C 1
ATOM 1821 O O . ARG B 1 82 ? -15.812 5.648 3.934 1 97.81 82 ARG B O 1
ATOM 1828 N N . MET B 1 83 ? -14.688 7.566 3.996 1 98.19 83 MET B N 1
ATOM 1829 C CA . MET B 1 83 ? -13.336 7.008 4.07 1 98.19 83 MET B CA 1
ATOM 1830 C C . MET B 1 83 ? -12.547 7.645 5.211 1 98.19 83 MET B C 1
ATOM 1832 O O . MET B 1 83 ? -12.617 8.859 5.418 1 98.19 83 MET B O 1
ATOM 1836 N N . GLU B 1 84 ? -11.977 6.82 5.961 1 98.56 84 GLU B N 1
ATOM 1837 C CA . GLU B 1 84 ? -11.086 7.273 7.023 1 98.56 84 GLU B CA 1
ATOM 1838 C C . GLU B 1 84 ? -9.641 6.879 6.738 1 98.56 84 GLU B C 1
ATOM 1840 O O . GLU B 1 84 ? -9.359 5.734 6.379 1 98.56 84 GLU B O 1
ATOM 1845 N N . ILE B 1 85 ? -8.742 7.82 6.902 1 98.5 85 ILE B N 1
ATOM 1846 C CA . ILE B 1 85 ? -7.32 7.574 6.676 1 98.5 85 ILE B CA 1
ATOM 1847 C C . ILE B 1 85 ? -6.52 7.988 7.906 1 98.5 85 ILE B C 1
ATOM 1849 O O . ILE B 1 85 ? -6.676 9.102 8.414 1 98.5 85 ILE B O 1
ATOM 1853 N N . ARG B 1 86 ? -5.742 7.117 8.391 1 98.38 86 ARG B N 1
ATOM 1854 C CA . ARG B 1 86 ? -4.809 7.379 9.484 1 98.38 86 ARG B CA 1
ATOM 1855 C C . ARG B 1 86 ? -3.365 7.297 9 1 98.38 86 ARG B C 1
ATOM 1857 O O . ARG B 1 86 ? -2.957 6.293 8.414 1 98.38 86 ARG B O 1
ATOM 1864 N N . ILE B 1 87 ? -2.672 8.328 9.172 1 98.19 87 ILE B N 1
ATOM 1865 C CA . ILE B 1 87 ? -1.26 8.406 8.812 1 98.19 87 ILE B CA 1
ATOM 1866 C C . ILE B 1 87 ? -0.408 8.445 10.078 1 98.19 87 ILE B C 1
ATOM 1868 O O . ILE B 1 87 ? -0.578 9.336 10.922 1 98.19 87 ILE B O 1
ATOM 1872 N N . ARG B 1 88 ? 0.51 7.531 10.195 1 98 88 ARG B N 1
ATOM 1873 C CA . ARG B 1 88 ? 1.304 7.391 11.414 1 98 88 ARG B CA 1
ATOM 1874 C C . ARG B 1 88 ? 2.795 7.488 11.109 1 98 88 ARG B C 1
ATOM 1876 O O . ARG B 1 88 ? 3.273 6.906 10.133 1 98 88 ARG B O 1
ATOM 1883 N N . ASP B 1 89 ? 3.451 8.188 11.922 1 97.5 89 ASP B N 1
ATOM 1884 C CA . ASP B 1 89 ? 4.91 8.258 11.914 1 97.5 89 ASP B CA 1
ATOM 1885 C C . ASP B 1 89 ? 5.477 8.141 13.328 1 97.5 89 ASP B C 1
ATOM 1887 O O . ASP B 1 89 ? 4.719 8.086 14.297 1 97.5 89 ASP B O 1
ATOM 1891 N N . PHE B 1 90 ? 6.781 8.07 13.383 1 96.75 90 PHE B N 1
ATOM 1892 C CA . PHE B 1 90 ? 7.438 7.953 14.68 1 96.75 90 PHE B CA 1
ATOM 1893 C C . PHE B 1 90 ? 8.469 9.062 14.875 1 96.75 90 PHE B C 1
ATOM 1895 O O . PHE B 1 90 ? 9.477 8.867 15.562 1 96.75 90 PHE B O 1
ATOM 1902 N N . GLY B 1 91 ? 8.242 10.07 14.172 1 95.88 91 GLY B N 1
ATOM 1903 C CA . GLY B 1 91 ? 9.18 11.18 14.227 1 95.88 91 GLY B CA 1
ATOM 1904 C C . GLY B 1 91 ? 8.891 12.156 15.344 1 95.88 91 GLY B C 1
ATOM 1905 O O . GLY B 1 91 ? 8.172 11.828 16.297 1 95.88 91 GLY B O 1
ATOM 1906 N N . VAL B 1 92 ? 9.469 13.367 15.273 1 94.69 92 VAL B N 1
ATOM 1907 C CA . VAL B 1 92 ? 9.383 14.414 16.281 1 94.69 92 VAL B CA 1
ATOM 1908 C C . VAL B 1 92 ? 7.957 14.969 16.328 1 94.69 92 VAL B C 1
ATOM 1910 O O . VAL B 1 92 ? 7.289 15.07 15.305 1 94.69 92 VAL B O 1
ATOM 1913 N N . GLN B 1 93 ? 7.496 15.18 17.531 1 91.88 93 GLN B N 1
ATOM 1914 C CA . GLN B 1 93 ? 6.191 15.805 17.75 1 91.88 93 GLN B CA 1
ATOM 1915 C C . GLN B 1 93 ? 6.32 17.312 17.891 1 91.88 93 GLN B C 1
ATOM 1917 O O . GLN B 1 93 ? 7.086 17.812 18.734 1 91.88 93 GLN B O 1
ATOM 1922 N N . ARG B 1 94 ? 5.801 17.953 16.984 1 77.75 94 ARG B N 1
ATOM 1923 C CA . ARG B 1 94 ? 5.824 19.406 17.109 1 77.75 94 ARG B CA 1
ATOM 1924 C C . ARG B 1 94 ? 4.641 19.906 17.922 1 77.75 94 ARG B C 1
ATOM 1926 O O . ARG B 1 94 ? 3.561 19.312 17.891 1 77.75 94 ARG B O 1
ATOM 1933 N N . LYS B 1 95 ? 4.926 20.984 18.656 1 67.75 95 LYS B N 1
ATOM 1934 C CA . LYS B 1 95 ? 3.895 21.531 19.531 1 67.75 95 LYS B CA 1
ATOM 1935 C C . LYS B 1 95 ? 2.723 22.078 18.719 1 67.75 95 LYS B C 1
ATOM 1937 O O . LYS B 1 95 ? 2.924 22.828 17.75 1 67.75 95 LYS B O 1
ATOM 1942 N N . LEU B 1 96 ? 1.566 21.453 18.906 1 58.78 96 LEU B N 1
ATOM 1943 C CA . LEU B 1 96 ? 0.303 21.766 18.25 1 58.78 96 LEU B CA 1
ATOM 1944 C C . LEU B 1 96 ? -0.026 23.25 18.391 1 58.78 96 LEU B C 1
ATOM 1946 O O . LEU B 1 96 ? -0.618 23.844 17.484 1 58.78 96 LEU B O 1
ATOM 1950 N N . SER B 1 97 ? 0.16 23.766 19.672 1 53.62 97 SER B N 1
ATOM 1951 C CA . SER B 1 97 ? -0.063 25.188 19.906 1 53.62 97 SER B CA 1
ATOM 1952 C C . SER B 1 97 ? 0.643 26.031 18.859 1 53.62 97 SER B C 1
ATOM 1954 O O . SER B 1 97 ? 0.192 27.125 18.531 1 53.62 97 SER B O 1
ATOM 1956 N N . GLU B 1 98 ? 1.69 25.562 18.406 1 50.75 98 GLU B N 1
ATOM 1957 C CA . GLU B 1 98 ? 2.432 26.25 17.359 1 50.75 98 GLU B CA 1
ATOM 1958 C C . GLU B 1 98 ? 1.765 26.078 16 1 50.75 98 GLU B C 1
ATOM 1960 O O . GLU B 1 98 ? 2 26.875 15.078 1 50.75 98 GLU B O 1
ATOM 1965 N N . MET B 1 99 ? 0.975 25 15.969 1 51.38 99 MET B N 1
ATOM 1966 C CA . MET B 1 99 ? 0.224 24.734 14.75 1 51.38 99 MET B CA 1
ATOM 1967 C C . MET B 1 99 ? -1.042 25.594 14.688 1 51.38 99 MET B C 1
ATOM 1969 O O . MET B 1 99 ? -1.495 25.969 13.609 1 51.38 99 MET B O 1
ATOM 1973 N N . ARG B 1 100 ? -1.812 25.734 15.82 1 48.31 100 ARG B N 1
ATOM 1974 C CA . ARG B 1 100 ? -3.037 26.516 15.914 1 48.31 100 ARG B CA 1
ATOM 1975 C C . ARG B 1 100 ? -2.773 27.984 15.609 1 48.31 100 ARG B C 1
ATOM 1977 O O . ARG B 1 100 ? -3.701 28.75 15.305 1 48.31 100 ARG B O 1
ATOM 1984 N N . GLY B 1 101 ? -1.647 28.5 16.25 1 42.94 101 GLY B N 1
ATOM 1985 C CA . GLY B 1 101 ? -1.391 29.906 16.016 1 42.94 101 GLY B CA 1
ATOM 1986 C C . GLY B 1 101 ? -1.174 30.25 14.555 1 42.94 101 GLY B C 1
ATOM 1987 O O . GLY B 1 101 ? -0.585 31.281 14.234 1 42.94 101 GLY B O 1
ATOM 1988 N N . TYR B 1 102 ? -1.36 29.234 13.867 1 41.62 102 TYR B N 1
ATOM 1989 C CA . TYR B 1 102 ? -1.14 29.719 12.508 1 41.62 102 TYR B CA 1
ATOM 1990 C C . TYR B 1 102 ? -2.201 30.734 12.102 1 41.62 102 TYR B C 1
ATOM 1992 O O . TYR B 1 102 ? -3.352 30.375 11.844 1 41.62 102 TYR B O 1
ATOM 2000 N N . ASP B 1 103 ? -2.32 31.781 12.742 1 39.28 103 ASP B N 1
ATOM 2001 C CA . ASP B 1 103 ? -2.941 32.969 12.195 1 39.28 103 ASP B CA 1
ATOM 2002 C C . ASP B 1 103 ? -2.785 33.031 10.68 1 39.28 103 ASP B C 1
ATOM 2004 O O . ASP B 1 103 ? -1.755 32.625 10.141 1 39.28 103 ASP B O 1
ATOM 2008 N N . LEU B 1 104 ? -3.939 33.156 9.898 1 41.41 104 LEU B N 1
ATOM 2009 C CA . LEU B 1 104 ? -3.941 33.5 8.484 1 41.41 104 LEU B CA 1
ATOM 2010 C C . LEU B 1 104 ? -2.678 34.281 8.117 1 41.41 104 LEU B C 1
ATOM 2012 O O . LEU B 1 104 ? -2.348 34.406 6.941 1 41.41 104 LEU B O 1
ATOM 2016 N N . GLY B 1 105 ? -2.215 35.062 9.016 1 38.81 105 GLY B N 1
ATOM 2017 C CA . GLY B 1 105 ? -1.063 35.906 8.75 1 38.81 105 GLY B CA 1
ATOM 2018 C C . GLY B 1 105 ? 0.227 35.125 8.586 1 38.81 105 GLY B C 1
ATOM 2019 O O . GLY B 1 105 ? 1.256 35.688 8.211 1 38.81 105 GLY B O 1
ATOM 2020 N N . ASP B 1 106 ? 0.539 34.188 9.445 1 40.19 106 ASP B N 1
ATOM 2021 C CA . ASP B 1 106 ? 1.792 33.469 9.156 1 40.19 106 ASP B CA 1
ATOM 2022 C C . ASP B 1 106 ? 1.621 32.5 8.008 1 40.19 106 ASP B C 1
ATOM 2024 O O . ASP B 1 106 ? 1.306 31.328 8.234 1 40.19 106 ASP B O 1
ATOM 2028 N N . TYR B 1 107 ? 1.096 32.719 6.871 1 40.47 107 TYR B N 1
ATOM 2029 C CA . TYR B 1 107 ? 1.146 32.281 5.488 1 40.47 107 TYR B CA 1
ATOM 2030 C C . TYR B 1 107 ? 2.408 31.469 5.227 1 40.47 107 TYR B C 1
ATOM 2032 O O . TYR B 1 107 ? 2.848 31.344 4.082 1 40.47 107 TYR B O 1
ATOM 2040 N N . ARG B 1 108 ? 3.119 31.109 6.281 1 47.75 108 ARG B N 1
ATOM 2041 C CA . ARG B 1 108 ? 4.312 30.359 5.906 1 47.75 108 ARG B CA 1
ATOM 2042 C C . ARG B 1 108 ? 3.941 29 5.328 1 47.75 108 ARG B C 1
ATOM 2044 O O . ARG B 1 108 ? 2.857 28.469 5.602 1 47.75 108 ARG B O 1
ATOM 2051 N N . GLU B 1 109 ? 4.562 28.641 4.266 1 50.34 109 GLU B N 1
ATOM 2052 C CA . GLU B 1 109 ? 4.449 27.453 3.41 1 50.34 109 GLU B CA 1
ATOM 2053 C C . GLU B 1 109 ? 4.012 26.234 4.207 1 50.34 109 GLU B C 1
ATOM 2055 O O . GLU B 1 109 ? 3.18 25.453 3.746 1 50.34 109 GLU B O 1
ATOM 2060 N N . GLU B 1 110 ? 4.52 26.125 5.492 1 52.25 110 GLU B N 1
ATOM 2061 C CA . GLU B 1 110 ? 4.262 24.938 6.289 1 52.25 110 GLU B CA 1
ATOM 2062 C C . GLU B 1 110 ? 2.82 24.906 6.789 1 52.25 110 GLU B C 1
ATOM 2064 O O . GLU B 1 110 ? 2.209 23.844 6.879 1 52.25 110 GLU B O 1
ATOM 2069 N N . GLY B 1 111 ? 2.242 26.047 7.09 1 56.5 111 GLY B N 1
ATOM 2070 C CA . GLY B 1 111 ? 0.891 26.203 7.605 1 56.5 111 GLY B CA 1
ATOM 2071 C C . GLY B 1 111 ? -0.177 26.031 6.543 1 56.5 111 GLY B C 1
ATOM 2072 O O . GLY B 1 111 ? -1.264 25.531 6.82 1 56.5 111 GLY B O 1
ATOM 2073 N N . LEU B 1 112 ? 0.268 26.266 5.359 1 61.47 112 LEU B N 1
ATOM 2074 C CA . LEU B 1 112 ? -0.688 26.25 4.258 1 61.47 112 LEU B CA 1
ATOM 2075 C C . LEU B 1 112 ? -1.08 24.828 3.9 1 61.47 112 LEU B C 1
ATOM 2077 O O . LEU B 1 112 ? -2.242 24.547 3.594 1 61.47 112 LEU B O 1
ATOM 2081 N N . GLY B 1 113 ? -0.185 23.922 4.23 1 76.75 113 GLY B N 1
ATOM 2082 C CA . GLY B 1 113 ? -0.495 22.562 3.793 1 76.75 113 GLY B CA 1
ATOM 2083 C C . GLY B 1 113 ? -1.545 21.891 4.652 1 76.75 113 GLY B C 1
ATOM 2084 O O . GLY B 1 113 ? -2.498 21.312 4.133 1 76.75 113 GLY B O 1
ATOM 2085 N N . LEU B 1 114 ? -1.429 22.125 5.977 1 78.06 114 LEU B N 1
ATOM 2086 C CA . LEU B 1 114 ? -2.387 21.453 6.852 1 78.06 114 LEU B CA 1
ATOM 2087 C C . LEU B 1 114 ? -3.727 22.188 6.844 1 78.06 114 LEU B C 1
ATOM 2089 O O . LEU B 1 114 ? -4.777 21.562 6.992 1 78.06 114 LEU B O 1
ATOM 2093 N N . PHE B 1 115 ? -3.604 23.469 6.637 1 81.06 115 PHE B N 1
ATOM 2094 C CA . PHE B 1 115 ? -4.836 24.234 6.461 1 81.06 115 PHE B CA 1
ATOM 2095 C C . PHE B 1 115 ? -5.621 23.719 5.258 1 81.06 115 PHE B C 1
ATOM 2097 O O . PHE B 1 115 ? -6.844 23.562 5.328 1 81.06 115 PHE B O 1
ATOM 2104 N N . LEU B 1 116 ? -4.938 23.438 4.246 1 86.5 116 LEU B N 1
ATOM 2105 C CA . LEU B 1 116 ? -5.566 22.906 3.045 1 86.5 116 LEU B CA 1
ATOM 2106 C C . LEU B 1 116 ? -6.23 21.562 3.334 1 86.5 116 LEU B C 1
ATOM 2108 O O . LEU B 1 116 ? -7.336 21.297 2.855 1 86.5 116 LEU B O 1
ATOM 2112 N N . VAL B 1 117 ? -5.625 20.797 4.18 1 91.75 117 VAL B N 1
ATOM 2113 C CA . VAL B 1 117 ? -6.164 19.484 4.523 1 91.75 117 VAL B CA 1
ATOM 2114 C C . VAL B 1 117 ? -7.508 19.656 5.223 1 91.75 117 VAL B C 1
ATOM 2116 O O . VAL B 1 117 ? -8.453 18.906 4.945 1 91.75 117 VAL B O 1
ATOM 2119 N N . ARG B 1 118 ? -7.586 20.625 6.062 1 90.25 118 ARG B N 1
ATOM 2120 C CA . ARG B 1 118 ? -8.82 20.891 6.793 1 90.25 118 ARG B CA 1
ATOM 2121 C C . ARG B 1 118 ? -9.945 21.297 5.844 1 90.25 118 ARG B C 1
ATOM 2123 O O . ARG B 1 118 ? -11.109 20.969 6.078 1 90.25 118 ARG B O 1
ATOM 2130 N N . LYS B 1 119 ? -9.578 21.922 4.836 1 91.5 119 LYS B N 1
ATOM 2131 C CA . LYS B 1 119 ? -10.578 22.375 3.865 1 91.5 119 LYS B CA 1
ATOM 2132 C C . LYS B 1 119 ? -10.984 21.234 2.934 1 91.5 119 LYS B C 1
ATOM 2134 O O . LYS B 1 119 ? -12.109 21.188 2.445 1 91.5 119 LYS B O 1
ATOM 2139 N N . LEU B 1 120 ? -10.141 20.344 2.717 1 94.69 120 LEU B N 1
ATOM 2140 C CA . LEU B 1 120 ? -10.336 19.281 1.729 1 94.69 120 LEU B CA 1
ATOM 2141 C C . LEU B 1 120 ? -11.039 18.078 2.346 1 94.69 120 LEU B C 1
ATOM 2143 O O . LEU B 1 120 ? -11.523 17.203 1.627 1 94.69 120 LEU B O 1
ATOM 2147 N N . THR B 1 121 ? -11.078 18.047 3.672 1 95.5 121 THR B N 1
ATOM 2148 C CA . THR B 1 121 ? -11.68 16.906 4.352 1 95.5 121 THR B CA 1
ATOM 2149 C C . THR B 1 121 ? -12.797 17.359 5.281 1 95.5 121 THR B C 1
ATOM 2151 O O . THR B 1 121 ? -12.914 18.547 5.586 1 95.5 121 THR B O 1
ATOM 2154 N N . ASP B 1 122 ? -13.625 16.438 5.664 1 96 122 ASP B N 1
ATOM 2155 C CA . ASP B 1 122 ? -14.734 16.766 6.555 1 96 122 ASP B CA 1
ATOM 2156 C C . ASP B 1 122 ? -14.281 16.781 8.016 1 96 122 ASP B C 1
ATOM 2158 O O . ASP B 1 122 ? -14.844 17.5 8.836 1 96 122 ASP B O 1
ATOM 2162 N N . HIS B 1 123 ? -13.375 15.93 8.312 1 93.75 123 HIS B N 1
ATOM 2163 C CA . HIS B 1 123 ? -12.758 15.898 9.641 1 93.75 123 HIS B CA 1
ATOM 2164 C C . HIS B 1 123 ? -11.25 15.688 9.539 1 93.75 123 HIS B C 1
ATOM 2166 O O . HIS B 1 123 ? -10.789 14.898 8.711 1 93.75 123 HIS B O 1
ATOM 2172 N N . PHE B 1 124 ? -10.531 16.422 10.352 1 93.12 124 PHE B N 1
ATOM 2173 C CA . PHE B 1 124 ? -9.078 16.281 10.438 1 93.12 124 PHE B CA 1
ATOM 2174 C C . PHE B 1 124 ? -8.594 16.531 11.859 1 93.12 124 PHE B C 1
ATOM 2176 O O . PHE B 1 124 ? -8.969 17.516 12.484 1 93.12 124 PHE B O 1
ATOM 2183 N N . TYR B 1 125 ? -7.793 15.711 12.383 1 91.69 125 TYR B N 1
ATOM 2184 C CA . TYR B 1 125 ? -7.199 15.945 13.695 1 91.69 125 TYR B CA 1
ATOM 2185 C C . TYR B 1 125 ? -5.824 15.297 13.797 1 91.69 125 TYR B C 1
ATOM 2187 O O . TYR B 1 125 ? -5.508 14.375 13.031 1 91.69 125 TYR B O 1
ATOM 2195 N N . ILE B 1 126 ? -5.043 15.797 14.664 1 91 126 ILE B N 1
ATOM 2196 C CA . ILE B 1 126 ? -3.703 15.289 14.938 1 91 126 ILE B CA 1
ATOM 2197 C C . ILE B 1 126 ? -3.648 14.711 16.359 1 91 126 ILE B C 1
ATOM 2199 O O . ILE B 1 126 ? -4.082 15.359 17.312 1 91 126 ILE B O 1
ATOM 2203 N N . ASP B 1 127 ? -3.227 13.531 16.469 1 91.38 127 ASP B N 1
ATOM 2204 C CA . ASP B 1 127 ? -3.061 12.844 17.75 1 91.38 127 ASP B CA 1
ATOM 2205 C C . ASP B 1 127 ? -1.584 12.602 18.062 1 91.38 127 ASP B C 1
ATOM 2207 O O . ASP B 1 127 ? -0.898 11.891 17.312 1 91.38 127 ASP B O 1
ATOM 2211 N N . GLN B 1 128 ? -1.139 13.164 19.188 1 90.38 128 GLN B N 1
ATOM 2212 C CA . GLN B 1 128 ? 0.256 13.023 19.578 1 90.38 128 GLN B CA 1
ATOM 2213 C C . GLN B 1 128 ? 0.368 12.375 20.969 1 90.38 128 GLN B C 1
ATOM 2215 O O . GLN B 1 128 ? 1.318 12.633 21.703 1 90.38 128 GLN B O 1
ATOM 2220 N N . SER B 1 129 ? -0.646 11.641 21.266 1 90.81 129 SER B N 1
ATOM 2221 C CA . SER B 1 129 ? -0.691 11.031 22.578 1 90.81 129 SER B CA 1
ATOM 2222 C C . SER B 1 129 ? 0.326 9.898 22.703 1 90.81 129 SER B C 1
ATOM 2224 O O . SER B 1 129 ? 0.747 9.555 23.812 1 90.81 129 SER B O 1
ATOM 2226 N N . GLY B 1 130 ? 0.719 9.227 21.688 1 89.81 130 GLY B N 1
ATOM 2227 C CA . GLY B 1 130 ? 1.729 8.18 21.688 1 89.81 130 GLY B CA 1
ATOM 2228 C C . GLY B 1 130 ? 3.041 8.617 21.062 1 89.81 130 GLY B C 1
ATOM 2229 O O . GLY B 1 130 ? 3.338 9.812 21 1 89.81 130 GLY B O 1
ATOM 2230 N N . LYS B 1 131 ? 3.885 7.629 20.766 1 93.31 131 LYS B N 1
ATOM 2231 C CA . LYS B 1 131 ? 5.129 7.93 20.062 1 93.31 131 LYS B CA 1
ATOM 2232 C C . LYS B 1 131 ? 4.855 8.375 18.625 1 93.31 131 LYS B C 1
ATOM 2234 O O . LYS B 1 131 ? 4.059 7.754 17.922 1 93.31 131 LYS B O 1
ATOM 2239 N N . GLY B 1 132 ? 5.496 9.492 18.328 1 95.81 132 GLY B N 1
ATOM 2240 C CA . GLY B 1 132 ? 5.309 10 16.984 1 95.81 132 GLY B CA 1
ATOM 2241 C C . GLY B 1 132 ? 3.984 10.719 16.781 1 95.81 132 GLY B C 1
ATOM 2242 O O . GLY B 1 132 ? 3.475 11.344 17.719 1 95.81 132 GLY B O 1
ATOM 2243 N N . ASN B 1 133 ? 3.564 10.789 15.602 1 95.06 133 ASN B N 1
ATOM 2244 C CA . ASN B 1 133 ? 2.352 11.523 15.242 1 95.06 133 ASN B CA 1
ATOM 2245 C C . ASN B 1 133 ? 1.352 10.625 14.516 1 95.06 133 ASN B C 1
ATOM 2247 O O . ASN B 1 133 ? 1.743 9.703 13.797 1 95.06 133 ASN B O 1
ATOM 2251 N N . ARG B 1 134 ? 0.12 10.922 14.789 1 96.56 134 ARG B N 1
ATOM 2252 C CA . ARG B 1 134 ? -0.974 10.32 14.039 1 96.56 134 ARG B CA 1
ATOM 2253 C C . ARG B 1 134 ? -1.911 11.383 13.477 1 96.56 134 ARG B C 1
ATOM 2255 O O . ARG B 1 134 ? -2.469 12.188 14.234 1 96.56 134 ARG B O 1
ATOM 2262 N N . LEU B 1 135 ? -1.978 11.445 12.211 1 95.56 135 LEU B N 1
ATOM 2263 C CA . LEU B 1 135 ? -2.922 12.312 11.516 1 95.56 135 LEU B CA 1
ATOM 2264 C C . LEU B 1 135 ? -4.145 11.523 11.055 1 95.56 135 LEU B C 1
ATOM 2266 O O . LEU B 1 135 ? -4.016 10.477 10.422 1 95.56 135 LEU B O 1
ATOM 2270 N N . ILE B 1 136 ? -5.305 12 11.406 1 96.81 136 ILE B N 1
ATOM 2271 C CA . ILE B 1 136 ? -6.539 11.297 11.078 1 96.81 136 ILE B CA 1
ATOM 2272 C C . ILE B 1 136 ? -7.43 12.203 10.227 1 96.81 136 ILE B C 1
ATOM 2274 O O . ILE B 1 136 ? -7.801 13.297 10.648 1 96.81 136 ILE B O 1
ATOM 2278 N N . LEU B 1 137 ? -7.738 11.758 9.062 1 96.62 137 LEU B N 1
ATOM 2279 C CA . LEU B 1 137 ? -8.633 12.508 8.188 1 96.62 137 LEU B CA 1
ATOM 2280 C C . LEU B 1 137 ? -9.812 11.656 7.75 1 96.62 137 LEU B C 1
ATOM 2282 O O . LEU B 1 137 ? -9.664 10.445 7.539 1 96.62 137 LEU B O 1
ATOM 2286 N N . THR B 1 138 ? -10.945 12.32 7.637 1 97.94 138 THR B N 1
ATOM 2287 C CA . THR B 1 138 ? -12.172 11.664 7.195 1 97.94 138 THR B CA 1
ATOM 2288 C C . THR B 1 138 ? -12.82 12.445 6.055 1 97.94 138 THR B C 1
ATOM 2290 O O . THR B 1 138 ? -12.883 13.68 6.094 1 97.94 138 THR B O 1
ATOM 2293 N N . LYS B 1 139 ? -13.172 11.75 5.062 1 98 139 LYS B N 1
ATOM 2294 C CA . LYS B 1 139 ? -13.922 12.336 3.955 1 98 139 LYS B CA 1
ATOM 2295 C C . LYS B 1 139 ? -15.242 11.609 3.744 1 98 139 LYS B C 1
ATOM 2297 O O . LYS B 1 139 ? -15.273 10.383 3.646 1 98 139 LYS B O 1
ATOM 2302 N N . MET B 1 140 ? -16.281 12.344 3.717 1 96.44 140 MET B N 1
ATOM 2303 C CA . MET B 1 140 ? -17.609 11.797 3.436 1 96.44 140 MET B CA 1
ATOM 2304 C C . MET B 1 140 ? -17.875 11.766 1.935 1 96.44 140 MET B C 1
ATOM 2306 O O . MET B 1 140 ? -17.406 12.625 1.195 1 96.44 140 MET B O 1
ATOM 2310 N N . LYS B 1 141 ? -18.656 10.758 1.485 1 93.06 141 LYS B N 1
ATOM 2311 C CA . LYS B 1 141 ? -19.094 10.703 0.094 1 93.06 141 LYS B CA 1
ATOM 2312 C C . LYS B 1 141 ? -20.141 11.773 -0.198 1 93.06 141 LYS B C 1
ATOM 2314 O O . LYS B 1 141 ? -20.938 12.125 0.674 1 93.06 141 LYS B O 1
#